Protein 4JLV (pdb70)

Organism: Staphylococcus aureus (NCBI:txid1280)

InterPro domains:
  IPR005702 Tyrosine-protein kinase Wzc-like, C-terminal domain [TIGR01007] (23-226)
  IPR005702 Tyrosine-protein kinase Wzc-like, C-terminal domain [cd05387] (23-212)
  IPR025669 AAA domain [PF13614] (45-171)
  IPR027417 P-loop containing nucleoside triphosphate hydrolase [G3DSA:3.40.50.300] (1-228)
  IPR027417 P-loop containing nucleoside triphosphate hydrolase [SSF52540] (42-221)
  IPR050445 Bacterial polysaccharide biosynthesis and export [PTHR32309] (24-214)

CATH classification: 3.40.50.300

Solvent-accessible surface area: 10157 Å² total; per-residue (Å²): 155,123,71,0,88,53,86,133,26,0,112,167,43,8,59,18,64,29,8,13,25,2,58,114,159,149,47,12,22,0,84,100,113,66,199,30,85,8,0,101,94,0,78,25,0,46,47,51,0,81,168,41,64,96,115,16,106,44,0,0,0,0,0,2,42,87,51,0,13,13,23,36,1,0,0,0,0,0,0,5,5,0,96,48,50,85,104,0,0,0,0,0,0,15,0,81,167,23,40,0,10,172,28,15,136,44,155,37,120,49,0,1,5,1,4,8,102,56,158,13,84,60,100,106,0,22,33,89,17,140,8,144,37,3,34,0,0,0,0,1,52,91,16,136,48,11,50,118,8,4,35,34,136,90,4,80,79,0,0,46,70,1,30,167,116,20,71,2,0,0,0,1,0,2,12,3,38,76,37,74,0,0,29,34,0,5,165,6,0,101,2,2,1,2,0,0,10,17,84,154,14,26,41,101,68,0,73,108,0,37,36,42,0,83,154,32,51,9,64,14,10,0,0,0,2,12,53,67

Foldseek 3Di:
DQAQADQVSCCVLPVFGAQFEAAADVQQCCPVPVPDPRLVRLLSSLVLLQVLDVGAAEEEEAALAPPLCRLSSLNSNQLSCVVVPFQEEEAALALPDWDNCVVQVHDQQAALVCCLVPVDDPVGQKADGPRHSYIYGTNHHRDPCSLDSLLDPSNLVVLVVVSVPGRHYYYRYYHVNPDPSLLSNCVSGAEYEYRGANVDDGSVSRNVSSVSNVVSRHDHSGYYYYND

Radius of gyration: 16.24 Å; Cα contacts (8 Å, |Δi|>4): 514; chains: 1; bounding box: 39×44×36 Å

B-factor: mean 57.56, std 10.65, range [35.93, 91.71]

Secondary structure (DSSP, 8-state):
-----SHHHHHHHT---EEEEE------HHHH-TTSHHHHHHHHHHHHHHHH----SEEEEEESSTTSSHHHHHHHHHHHHHHTT--EEEEE---SS--HHHHHT---SSSHHHHHHTSS-HHHHEEE-SSTTEEEE---SPPS-HHHHHTSHHHHHHHHHHHHH-SEEEEE---TTT-SHHHHHTTT--EEEEEEESSS--HHHHHHHHHHHHHTT-EEEEEEEE--

Sequence (228 aa):
DKRIKDEEDVEKELGLPVLGSIQKFTTLFVYEKPKSTISEKFRGIRSNIMFSKGEVKRLLVTSEKPGAGKSTVVSNVAITYAQAGYKTLVIDGDMRKPTQNYIFNEQNNNGLSSLIIGRTTMSEAITSTEIENLDLLTAGPVPPNPSELIGSERFKELVDLFNKRYDIIIVDTPPVNTVTDAQLYARAIKDSLLVIDNEKNDKNEVKKAKALMEKAGSNILGVILNKT

Nearest PDB structures (foldseek):
  4jlv-assembly1_A  TM=1.004E+00  e=1.219E-47  Staphylococcus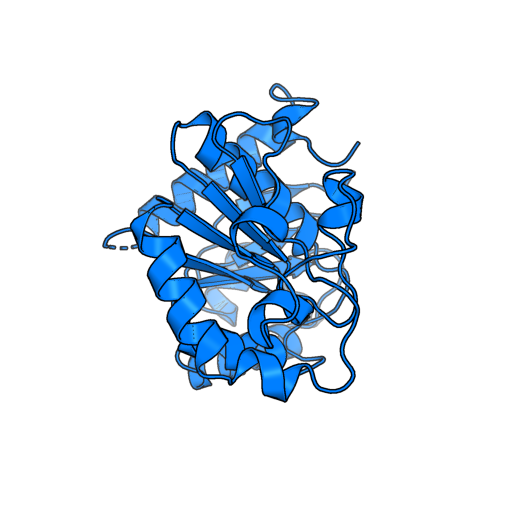 aureus
  3bfv-assembly2_B  TM=9.752E-01  e=4.263E-33  Staphylococcus aureus
  2ved-assembly1_B  TM=9.828E-01  e=3.816E-32  Staphylococcus aureus
  4jmp-assembly1_A  TM=9.715E-01  e=8.328E-33  Staphylococcus aureus
  3la6-assembly2_P  TM=9.407E-01  e=1.117E-22  Escherichia coli K-12

Structure (mmCIF, N/CA/C/O backbone):
data_4JLV
#
_entry.id   4JLV
#
_cell.length_a   41.030
_cell.length_b   64.630
_cell.length_c   88.280
_cell.angle_alpha   90.00
_cell.angle_beta   90.00
_cell.angle_gamma   90.00
#
_symmetry.space_group_name_H-M   'P 21 21 21'
#
loop_
_entity.id
_entity.type
_entity.pdbx_description
1 polymer 'C-terminal fragment of Membrane protein CapA1, Putative uncharacterized protein capB1'
2 non-polymer "ADENOSINE-5'-DIPHOSPHATE"
3 non-polymer 'MAGNESIUM ION'
4 water water
#
loop_
_atom_site.group_PDB
_atom_site.id
_atom_site.type_symbol
_atom_site.label_atom_id
_atom_site.label_alt_id
_atom_site.label_comp_id
_atom_site.label_asym_id
_atom_site.label_entity_id
_atom_site.label_seq_id
_atom_site.pdbx_PDB_ins_code
_atom_site.Cartn_x
_atom_site.Cartn_y
_atom_site.Cartn_z
_atom_site.occupancy
_atom_site.B_iso_or_equiv
_atom_site.auth_seq_id
_atom_site.auth_comp_id
_atom_site.auth_asym_id
_atom_site.auth_atom_id
_atom_site.pdbx_PDB_model_num
ATOM 1 N N . ASP A 1 16 ? -12.416 -26.559 -18.395 1.00 75.76 197 ASP A N 1
ATOM 2 C CA . ASP A 1 16 ? -11.970 -25.177 -18.572 1.00 84.80 197 ASP A CA 1
ATOM 3 C C . ASP A 1 16 ? -11.890 -24.397 -17.251 1.00 84.92 197 ASP A C 1
ATOM 4 O O . ASP A 1 16 ? -12.870 -24.302 -16.501 1.00 81.10 197 ASP A O 1
ATOM 9 N N . LYS A 1 17 ? -10.717 -23.817 -16.998 1.00 81.49 198 LYS A N 1
ATOM 10 C CA . LYS A 1 17 ? -10.423 -23.151 -15.727 1.00 81.61 198 LYS A CA 1
ATOM 11 C C . LYS A 1 17 ? -10.761 -21.649 -15.711 1.00 80.11 198 LYS A C 1
ATOM 12 O O . LYS A 1 17 ? -10.666 -20.993 -14.676 1.00 76.63 198 LYS A O 1
ATOM 18 N N . ARG A 1 18 ? -11.151 -21.108 -16.857 1.00 76.24 199 ARG A N 1
ATOM 19 C CA . ARG A 1 18 ? -11.328 -19.666 -16.993 1.00 72.74 199 ARG A CA 1
ATOM 20 C C . ARG A 1 18 ? -12.539 -19.080 -16.237 1.00 74.43 199 ARG A C 1
ATOM 21 O O . ARG A 1 18 ? -13.651 -19.633 -16.259 1.00 71.84 199 ARG A O 1
ATOM 29 N N . ILE A 1 19 ? -12.299 -17.957 -15.559 1.00 72.60 200 ILE A N 1
ATOM 30 C CA . ILE A 1 19 ? -13.360 -17.117 -15.006 1.00 68.96 200 ILE A CA 1
ATOM 31 C C . ILE A 1 19 ? -13.895 -16.241 -16.136 1.00 69.82 200 ILE A C 1
ATOM 32 O O . ILE A 1 19 ? -13.162 -15.418 -16.681 1.00 68.19 200 ILE A O 1
ATOM 37 N N . LYS A 1 20 ? -15.164 -16.418 -16.496 1.00 71.13 201 LYS A N 1
ATOM 38 C CA . LYS A 1 20 ? -15.699 -15.793 -17.712 1.00 72.12 201 LYS A CA 1
ATOM 39 C C . LYS A 1 20 ? -16.658 -14.629 -17.479 1.00 70.56 201 LYS A C 1
ATOM 40 O O . LYS A 1 20 ? -16.924 -13.852 -18.394 1.00 75.57 201 LYS A O 1
ATOM 46 N N . ASP A 1 21 ? -17.189 -14.497 -16.271 1.00 68.11 202 ASP A N 1
ATOM 47 C CA . ASP A 1 21 ? -18.210 -13.485 -16.054 1.00 66.64 202 ASP A CA 1
ATOM 48 C C . ASP A 1 21 ? -18.474 -13.182 -14.588 1.00 66.93 202 ASP A C 1
ATOM 49 O O . ASP A 1 21 ? -17.851 -13.763 -13.694 1.00 69.60 202 ASP A O 1
ATOM 54 N N . GLU A 1 22 ? -19.428 -12.280 -14.371 1.00 66.92 203 GLU A N 1
ATOM 55 C CA . GLU A 1 22 ? -19.879 -11.859 -13.048 1.00 67.61 203 GLU A CA 1
ATOM 56 C C . GLU A 1 22 ? -20.374 -13.013 -12.183 1.00 69.55 203 GLU A C 1
ATOM 57 O O . GLU A 1 22 ? -20.208 -12.998 -10.960 1.00 67.96 203 GLU A O 1
ATOM 63 N N . GLU A 1 23 ? -20.993 -14.005 -12.815 1.00 68.60 204 GLU A N 1
ATOM 64 C CA . GLU A 1 23 ? -21.453 -15.178 -12.093 1.00 66.67 204 GLU A CA 1
ATOM 65 C C . GLU A 1 23 ? -20.275 -16.061 -11.672 1.00 63.54 204 GLU A C 1
ATOM 66 O O . GLU A 1 23 ? -20.213 -16.527 -10.533 1.00 62.09 204 GLU A O 1
ATOM 72 N N . ASP A 1 24 ? -19.343 -16.289 -12.592 1.00 62.76 205 ASP A N 1
ATOM 73 C CA . ASP A 1 24 ? -18.096 -16.970 -12.251 1.00 65.92 205 ASP A CA 1
ATOM 74 C C . ASP A 1 24 ? -17.372 -16.267 -11.100 1.00 66.59 205 ASP A C 1
ATOM 75 O O . ASP A 1 24 ? -16.819 -16.915 -10.210 1.00 68.40 205 ASP A O 1
ATOM 80 N N . VAL A 1 25 ? -17.360 -14.939 -11.136 1.00 60.73 206 VAL A N 1
ATOM 81 C CA . VAL A 1 25 ? -16.672 -14.150 -10.119 1.00 63.61 206 VAL A CA 1
ATOM 82 C C . VAL A 1 25 ? -17.296 -14.352 -8.728 1.00 66.49 206 VAL A C 1
ATOM 83 O O . VAL A 1 25 ? -16.586 -14.663 -7.760 1.00 62.84 206 VAL A O 1
ATOM 87 N N . GLU A 1 26 ? -18.617 -14.200 -8.641 1.00 63.57 207 GLU A N 1
ATOM 88 C CA . GLU A 1 26 ? -19.329 -14.333 -7.372 1.00 65.63 207 GLU A CA 1
ATOM 89 C C . GLU A 1 26 ? -19.224 -15.718 -6.788 1.00 67.34 207 GLU A C 1
ATOM 90 O O . GLU A 1 26 ? -19.055 -15.883 -5.579 1.00 67.71 207 GLU A O 1
ATOM 96 N N . LYS A 1 27 ? -19.352 -16.722 -7.644 1.00 67.27 208 LYS A N 1
ATOM 97 C CA . LYS A 1 27 ? -19.335 -18.087 -7.168 1.00 68.05 208 LYS A CA 1
ATOM 98 C C . LYS A 1 27 ? -17.920 -18.469 -6.755 1.00 65.54 208 LYS A C 1
ATOM 99 O O . LYS A 1 27 ? -17.703 -18.952 -5.646 1.00 66.63 208 LYS A O 1
ATOM 105 N N . GLU A 1 28 ? -16.954 -18.216 -7.631 1.00 67.40 209 GLU A N 1
ATOM 106 C CA . GLU A 1 28 ? -15.580 -18.674 -7.399 1.00 70.11 209 GLU A CA 1
ATOM 107 C C . GLU A 1 28 ? -14.760 -17.810 -6.433 1.00 66.76 209 GLU A C 1
ATOM 108 O O . GLU A 1 28 ? -13.857 -18.318 -5.761 1.00 64.60 209 GLU A O 1
ATOM 114 N N . LEU A 1 29 ? -15.071 -16.515 -6.362 1.00 63.47 210 LEU A N 1
ATOM 115 C CA . LEU A 1 29 ? -14.261 -15.575 -5.584 1.00 56.77 210 LEU A CA 1
ATOM 116 C C . LEU A 1 29 ? -15.054 -14.872 -4.507 1.00 61.03 210 LEU A C 1
ATOM 117 O O . LEU A 1 29 ? -14.478 -14.340 -3.565 1.00 58.68 210 LEU A O 1
ATOM 122 N N . GLY A 1 30 ? -16.376 -14.834 -4.668 1.00 64.27 211 GLY A N 1
ATOM 123 C CA . GLY A 1 30 ? -17.242 -14.205 -3.690 1.00 57.27 211 GLY A CA 1
ATOM 124 C C . GLY A 1 30 ? -17.040 -12.709 -3.580 1.00 58.50 211 GLY A C 1
ATOM 125 O O . GLY A 1 30 ? -17.120 -12.143 -2.491 1.00 59.94 211 GLY A O 1
ATOM 126 N N . LEU A 1 31 ? -16.772 -12.068 -4.714 1.00 58.48 212 LEU A N 1
ATOM 127 C CA . LEU A 1 31 ? -16.539 -10.625 -4.763 1.00 55.80 212 LEU A CA 1
ATOM 128 C C . LEU A 1 31 ? -17.486 -10.040 -5.804 1.00 56.80 212 LEU A C 1
ATOM 129 O O . LEU A 1 31 ? -17.911 -10.746 -6.722 1.00 58.32 212 LEU A O 1
ATOM 134 N N . PRO A 1 32 ? -17.839 -8.756 -5.666 1.00 52.89 213 PRO A N 1
ATOM 135 C CA . PRO A 1 32 ? -18.667 -8.173 -6.736 1.00 52.61 213 PRO A CA 1
ATOM 136 C C . PRO A 1 32 ? -17.805 -7.774 -7.924 1.00 52.50 213 PRO A C 1
ATOM 137 O O . PRO A 1 32 ? -16.633 -7.453 -7.741 1.00 53.35 213 PRO A O 1
ATOM 141 N N . VAL A 1 33 ? -18.355 -7.811 -9.128 1.00 47.39 214 VAL A N 1
ATOM 142 C CA . VAL A 1 33 ? -17.650 -7.261 -10.265 1.00 52.25 214 VAL A CA 1
ATOM 143 C C . VAL A 1 33 ? -17.927 -5.778 -10.250 1.00 57.68 214 VAL A C 1
ATOM 144 O O . VAL A 1 33 ? -19.087 -5.350 -10.300 1.00 55.47 214 VAL A O 1
ATOM 148 N N . LEU A 1 34 ? -16.867 -4.985 -10.144 1.00 51.49 215 LEU A N 1
ATOM 149 C CA . LEU A 1 34 ? -17.040 -3.542 -10.015 1.00 50.56 215 LEU A CA 1
ATOM 150 C C . LEU A 1 34 ? -17.031 -2.845 -11.374 1.00 51.31 215 LEU A C 1
ATOM 151 O O . LEU A 1 34 ? -17.392 -1.679 -11.482 1.00 48.76 215 LEU A O 1
ATOM 156 N N . GLY A 1 35 ? -16.619 -3.561 -12.415 1.00 50.10 216 GLY A N 1
ATOM 157 C CA . GLY A 1 35 ? -16.686 -3.006 -13.752 1.00 47.79 216 GLY A CA 1
ATOM 158 C C . GLY A 1 35 ? -16.082 -3.947 -14.775 1.00 54.68 216 GLY A C 1
ATOM 159 O O . GLY A 1 35 ? -15.232 -4.773 -14.442 1.00 51.23 216 GLY A O 1
ATOM 160 N N . SER A 1 36 ? -16.546 -3.834 -16.017 1.00 56.67 217 SER A N 1
ATOM 161 C CA . SER A 1 36 ? -16.024 -4.624 -17.126 1.00 56.67 217 SER A CA 1
ATOM 162 C C . SER A 1 36 ? -15.468 -3.655 -18.166 1.00 64.40 217 SER A C 1
ATOM 163 O O . SER A 1 36 ? -16.138 -2.701 -18.544 1.00 63.86 217 SER A O 1
ATOM 166 N N . ILE A 1 37 ? -14.239 -3.886 -18.612 1.00 59.38 218 ILE A N 1
ATOM 167 C CA . ILE A 1 37 ? -13.657 -3.076 -19.674 1.00 63.39 218 ILE A CA 1
ATOM 168 C C . ILE A 1 37 ? -13.517 -3.935 -20.920 1.00 69.01 218 ILE A C 1
ATOM 169 O O . ILE A 1 37 ? -12.907 -5.007 -20.875 1.00 67.44 218 ILE A O 1
ATOM 174 N N . GLN A 1 38 ? -14.073 -3.470 -22.032 1.00 70.29 219 GLN A N 1
ATOM 175 C CA . GLN A 1 38 ? -14.008 -4.238 -23.270 1.00 75.34 219 GLN A CA 1
ATOM 176 C C . GLN A 1 38 ? -12.610 -4.169 -23.892 1.00 74.79 219 GLN A C 1
ATOM 177 O O . GLN A 1 38 ? -11.837 -3.261 -23.587 1.00 73.40 219 GLN A O 1
ATOM 183 N N . LYS A 1 39 ? -12.296 -5.133 -24.760 1.00 77.22 220 LYS A N 1
ATOM 184 C CA . LYS A 1 39 ? -11.020 -5.153 -25.478 1.00 78.81 220 LYS A CA 1
ATOM 185 C C . LYS A 1 39 ? -11.025 -4.089 -26.583 1.00 81.79 220 LYS A C 1
ATOM 186 O O . LYS A 1 39 ? -12.085 -3.572 -26.930 1.00 81.83 220 LYS A O 1
ATOM 192 N N . PHE A 1 40 ? -9.854 -3.751 -27.127 1.00 82.98 221 PHE A N 1
ATOM 193 C CA . PHE A 1 40 ? -9.786 -2.759 -28.210 1.00 84.80 221 PHE A CA 1
ATOM 194 C C . PHE A 1 40 ? -8.531 -2.875 -29.084 1.00 83.80 221 PHE A C 1
ATOM 195 O O . PHE A 1 40 ? -8.175 -1.937 -29.807 1.00 82.49 221 PHE A O 1
ATOM 203 N N . THR A 1 50 ? -3.835 7.362 -26.745 1.00 84.81 1009 THR A N 1
ATOM 204 C CA . THR A 1 50 ? -4.416 6.108 -27.222 1.00 85.62 1009 THR A CA 1
ATOM 205 C C . THR A 1 50 ? -4.648 5.129 -26.068 1.00 82.97 1009 THR A C 1
ATOM 206 O O . THR A 1 50 ? -5.054 3.983 -26.281 1.00 83.94 1009 THR A O 1
ATOM 210 N N . THR A 1 51 ? -4.404 5.596 -24.848 1.00 78.32 1010 THR A N 1
ATOM 211 C CA . THR A 1 51 ? -4.532 4.751 -23.667 1.00 74.31 1010 THR A CA 1
ATOM 212 C C . THR A 1 51 ? -5.274 5.447 -22.514 1.00 71.76 1010 THR A C 1
ATOM 213 O O . THR A 1 51 ? -5.986 4.794 -21.750 1.00 64.85 1010 THR A O 1
ATOM 217 N N . LEU A 1 52 ? -5.105 6.765 -22.390 1.00 69.37 1011 LEU A N 1
ATOM 218 C CA . LEU A 1 52 ? -5.892 7.550 -21.433 1.00 66.85 1011 LEU A CA 1
ATOM 219 C C . LEU A 1 52 ? -7.268 7.918 -22.004 1.00 64.91 1011 LEU A C 1
ATOM 220 O O . LEU A 1 52 ? -7.517 9.084 -22.324 1.00 64.69 1011 LEU A O 1
ATOM 225 N N . PHE A 1 53 ? -8.155 6.926 -22.105 1.00 64.68 1012 PHE A N 1
ATOM 226 C CA . PHE A 1 53 ? -9.508 7.101 -22.650 1.00 66.54 1012 PHE A CA 1
ATOM 227 C C . PHE A 1 53 ? -10.381 8.122 -21.915 1.00 67.76 1012 PHE A C 1
ATOM 228 O O . PHE A 1 53 ? -11.204 8.797 -22.532 1.00 66.71 1012 PHE A O 1
ATOM 236 N N . VAL A 1 54 ? -10.249 8.209 -20.596 1.00 63.22 1013 VAL A N 1
ATOM 237 C CA . VAL A 1 54 ? -11.131 9.093 -19.845 1.00 63.46 1013 VAL A CA 1
ATOM 238 C C . VAL A 1 54 ? -10.774 10.542 -20.158 1.00 63.77 1013 VAL A C 1
ATOM 239 O O . VAL A 1 54 ? -11.646 11.409 -20.193 1.00 64.91 1013 VAL A O 1
ATOM 243 N N . TYR A 1 55 ? -9.493 10.776 -20.438 1.00 62.57 1014 TYR A N 1
ATOM 244 C CA . TYR A 1 55 ? -9.002 12.099 -20.819 1.00 64.88 1014 TYR A CA 1
ATOM 245 C C . TYR A 1 55 ? -9.114 12.332 -22.320 1.00 65.62 1014 TYR A C 1
ATOM 246 O O . TYR A 1 55 ? -9.810 13.252 -22.748 1.00 65.50 1014 TYR A O 1
ATOM 255 N N . GLU A 1 56 ? -8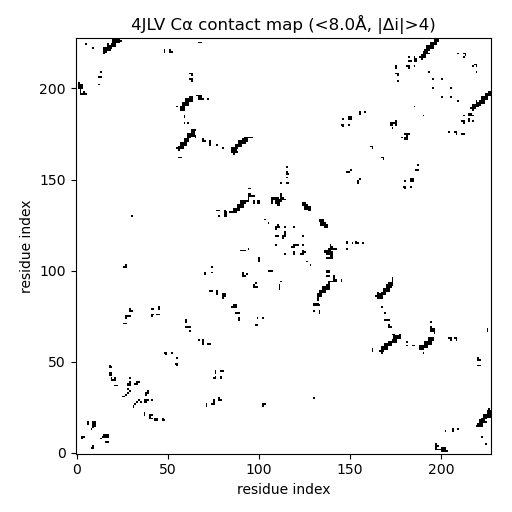.436 11.497 -23.109 1.00 65.61 1015 GLU A N 1
ATOM 256 C CA . GLU A 1 56 ? -8.368 11.680 -24.561 1.00 65.88 1015 GLU A CA 1
ATOM 257 C C . GLU A 1 56 ? -9.742 11.581 -25.225 1.00 72.37 1015 GLU A C 1
ATOM 258 O O . GLU A 1 56 ? -10.020 12.297 -26.182 1.00 75.94 1015 GLU A O 1
ATOM 264 N N . LYS A 1 57 ? -10.592 10.689 -24.717 1.00 65.33 1016 LYS A N 1
ATOM 265 C CA . LYS A 1 57 ? -11.883 10.396 -25.342 1.00 66.39 1016 LYS A CA 1
ATOM 266 C C . LYS A 1 57 ? -13.007 10.240 -24.317 1.00 63.00 1016 LYS A C 1
ATOM 267 O O . LYS A 1 57 ? -13.542 9.149 -24.157 1.00 63.87 1016 LYS A O 1
ATOM 273 N N . PRO A 1 58 ? -13.380 11.336 -23.629 1.00 66.90 1017 PRO A N 1
ATOM 274 C CA . PRO A 1 58 ? -14.366 11.274 -22.533 1.00 67.62 1017 PRO A CA 1
ATOM 275 C C . PRO A 1 58 ? -15.742 10.789 -22.956 1.00 65.97 1017 PRO A C 1
ATOM 276 O O . PRO A 1 58 ? -16.568 10.474 -22.097 1.00 68.52 1017 PRO A O 1
ATOM 280 N N . LYS A 1 59 ? -15.983 10.733 -24.261 1.00 64.15 1018 LYS A N 1
ATOM 281 C CA . LYS A 1 59 ? -17.295 10.372 -24.773 1.00 67.76 1018 LYS A CA 1
ATOM 282 C C . LYS A 1 59 ? -17.406 8.897 -25.145 1.00 70.04 1018 LYS A C 1
ATOM 283 O O . LYS A 1 59 ? -18.502 8.406 -25.424 1.00 69.75 1018 LYS A O 1
ATOM 289 N N . SER A 1 60 ? -16.281 8.186 -25.145 1.00 68.80 1019 SER A N 1
ATOM 290 C CA . SER A 1 60 ? -16.317 6.772 -25.498 1.00 66.76 1019 SER A CA 1
ATOM 291 C C . SER A 1 60 ? -17.121 5.961 -24.486 1.00 65.68 1019 SER A C 1
ATOM 292 O O . SER A 1 60 ? -17.286 6.352 -23.328 1.00 65.29 1019 SER A O 1
ATOM 295 N N . THR A 1 61 ? -17.639 4.834 -24.949 1.00 64.55 1020 THR A N 1
ATOM 296 C CA . THR A 1 61 ? -18.330 3.901 -24.087 1.00 63.73 1020 THR A CA 1
ATOM 297 C C . THR A 1 61 ? -17.385 3.376 -22.998 1.00 65.86 1020 THR A C 1
ATOM 298 O O . THR A 1 61 ? -17.808 3.095 -21.877 1.00 63.85 1020 THR A O 1
ATOM 302 N N . ILE A 1 62 ? -16.099 3.260 -23.327 1.00 67.29 1021 ILE A N 1
ATOM 303 C CA . ILE A 1 62 ? -15.124 2.733 -22.378 1.00 62.58 1021 ILE A CA 1
ATOM 304 C C . ILE A 1 62 ? -14.860 3.711 -21.223 1.00 62.21 1021 ILE A C 1
ATOM 305 O O . ILE A 1 62 ? -14.629 3.295 -20.083 1.00 57.85 1021 ILE A O 1
ATOM 310 N N . SER A 1 63 ? -14.928 5.008 -21.515 1.00 61.65 1022 SER A N 1
ATOM 311 C CA . SER A 1 63 ? -14.746 6.038 -20.493 1.00 60.07 1022 SER A CA 1
ATOM 312 C C . SER A 1 63 ? -15.853 5.987 -19.459 1.00 58.19 1022 SER A C 1
ATOM 313 O O . SER A 1 63 ? -15.603 6.019 -18.253 1.00 56.45 1022 SER A O 1
ATOM 316 N N . GLU A 1 64 ? -17.085 5.906 -19.937 1.00 61.54 1023 GLU A N 1
ATOM 317 C CA . GLU A 1 64 ? -18.225 5.779 -19.046 1.00 59.51 1023 GLU A CA 1
ATOM 318 C C . GLU A 1 64 ? -18.106 4.544 -18.141 1.00 55.55 1023 GLU A C 1
ATOM 319 O O . GLU A 1 64 ? -18.468 4.576 -16.958 1.00 55.47 1023 GLU A O 1
ATOM 325 N N . LYS A 1 65 ? -17.588 3.455 -18.690 1.00 57.76 1024 LYS A N 1
ATOM 326 C CA . LYS A 1 65 ? -17.381 2.256 -17.890 1.00 57.44 1024 LYS A CA 1
ATOM 327 C C . LYS A 1 65 ? -16.349 2.484 -16.774 1.00 51.09 1024 LYS A C 1
ATOM 328 O O . LYS A 1 65 ? -16.416 1.872 -15.708 1.00 48.36 1024 LYS A O 1
ATOM 334 N N . PHE A 1 66 ? -15.430 3.409 -16.985 1.00 51.00 1025 PHE A N 1
ATOM 335 C CA . PHE A 1 66 ? -14.436 3.681 -15.942 1.00 53.35 1025 PHE A CA 1
ATOM 336 C C . PHE A 1 66 ? -15.054 4.518 -14.842 1.00 48.70 1025 PHE A C 1
ATOM 337 O O . PHE A 1 66 ? -14.774 4.318 -13.654 1.00 46.63 1025 PHE A O 1
ATOM 345 N N . ARG A 1 67 ? -15.919 5.438 -15.252 1.00 46.95 1026 ARG A N 1
ATOM 346 C CA . ARG A 1 67 ? -16.680 6.242 -14.311 1.00 46.94 1026 ARG A CA 1
ATOM 347 C C . ARG A 1 67 ? -17.630 5.325 -13.523 1.00 45.74 1026 ARG A C 1
ATOM 348 O O . ARG A 1 67 ? -17.929 5.582 -12.355 1.00 45.07 1026 ARG A O 1
ATOM 356 N N . GLY A 1 68 ? -18.061 4.234 -14.143 1.00 46.91 1027 GLY A N 1
ATOM 357 C CA . GLY A 1 68 ? -18.913 3.265 -13.457 1.00 43.66 1027 GLY A CA 1
ATOM 358 C C . GLY A 1 68 ? -18.126 2.513 -12.397 1.00 47.20 1027 GLY A C 1
ATOM 359 O O . GLY A 1 68 ? -18.644 2.193 -11.307 1.00 43.09 1027 GLY A O 1
ATOM 360 N N . ILE A 1 69 ? -16.862 2.237 -12.712 1.00 46.54 1028 ILE A N 1
ATOM 361 C CA . ILE A 1 69 ? -15.962 1.597 -11.759 1.00 44.16 1028 ILE A CA 1
ATOM 362 C C . ILE A 1 69 ? -15.758 2.505 -10.542 1.00 43.82 1028 ILE A C 1
ATOM 363 O O . ILE A 1 69 ? -15.808 2.049 -9.400 1.00 45.58 1028 ILE A O 1
ATOM 368 N N . ARG A 1 70 ? -15.568 3.799 -10.777 1.00 46.48 1029 ARG A N 1
ATOM 369 C CA . ARG A 1 70 ? -15.444 4.736 -9.666 1.00 45.89 1029 ARG A CA 1
ATOM 370 C C . ARG A 1 70 ? -16.699 4.726 -8.798 1.00 50.54 1029 ARG A C 1
ATOM 371 O O . ARG A 1 70 ? -16.638 4.753 -7.558 1.00 47.27 1029 ARG A O 1
ATOM 379 N N . SER A 1 71 ? -17.846 4.692 -9.472 1.00 48.42 1030 SER A N 1
ATOM 380 C CA . SER A 1 71 ? -19.124 4.612 -8.800 1.00 46.29 1030 SER A CA 1
ATOM 381 C C . SER A 1 71 ? -19.215 3.363 -7.923 1.00 46.88 1030 SER A C 1
ATOM 382 O O . SER A 1 71 ? -19.588 3.438 -6.742 1.00 43.37 1030 SER A O 1
ATOM 385 N N . ASN A 1 72 ? -18.856 2.216 -8.495 1.00 43.62 1031 ASN A N 1
ATOM 386 C CA . ASN A 1 72 ? -18.900 0.970 -7.734 1.00 45.63 1031 ASN A CA 1
ATOM 387 C C . ASN A 1 72 ? -17.847 0.844 -6.644 1.00 45.81 1031 ASN A C 1
ATOM 388 O O . ASN A 1 72 ? -18.026 0.091 -5.695 1.00 49.39 1031 ASN A O 1
ATOM 393 N N . ILE A 1 73 ? -16.741 1.563 -6.774 1.00 48.57 1032 ILE A N 1
ATOM 394 C CA . ILE A 1 73 ? -15.749 1.565 -5.693 1.00 50.06 1032 ILE A CA 1
ATOM 395 C C . ILE A 1 73 ? -16.375 2.272 -4.492 1.00 50.81 1032 ILE A C 1
ATOM 396 O O . ILE A 1 73 ? -16.228 1.841 -3.346 1.00 53.00 1032 ILE A O 1
ATOM 401 N N . MET A 1 74 ? -17.119 3.337 -4.772 1.00 50.72 1033 MET A N 1
ATOM 402 C CA . MET A 1 74 ? -17.825 4.068 -3.721 1.00 53.13 1033 MET A CA 1
ATOM 403 C C . MET A 1 74 ? -18.907 3.251 -3.013 1.00 51.47 1033 MET A C 1
ATOM 404 O O . MET A 1 74 ? -19.029 3.336 -1.793 1.00 55.78 1033 MET A O 1
ATOM 409 N N . PHE A 1 75 ? -19.679 2.461 -3.764 1.00 55.31 1034 PHE A N 1
ATOM 410 C CA . PHE A 1 75 ? -20.698 1.583 -3.162 1.00 50.09 1034 PHE A CA 1
ATOM 411 C C . PHE A 1 75 ? -20.056 0.459 -2.352 1.00 56.81 1034 PHE A C 1
ATOM 412 O O . PHE A 1 75 ? -20.609 0.004 -1.347 1.00 53.32 1034 PHE A O 1
ATOM 420 N N . SER A 1 76 ? -18.898 -0.009 -2.814 1.00 55.47 1035 SER A N 1
ATOM 421 C CA . SER A 1 76 ? -18.224 -1.149 -2.192 1.00 58.29 1035 SER A CA 1
ATOM 422 C C . SER A 1 76 ? -17.825 -0.899 -0.750 1.00 56.62 1035 SER A C 1
ATOM 423 O O . SER A 1 76 ? -17.793 -1.830 0.048 1.00 56.94 1035 SER A O 1
ATOM 426 N N . LYS A 1 77 ? -17.511 0.350 -0.424 1.00 55.71 1036 LYS A N 1
ATOM 427 C CA . LYS A 1 77 ? -17.055 0.672 0.917 1.00 63.39 1036 LYS A CA 1
ATOM 428 C C . LYS A 1 77 ? -18.230 1.100 1.790 1.00 61.56 1036 LYS A C 1
ATOM 429 O O . LYS A 1 77 ? -18.465 2.289 1.993 1.00 68.55 1036 LYS A O 1
ATOM 435 N N . GLY A 1 80 ? -17.893 3.720 5.327 1.00 75.80 1039 GLY A N 1
ATOM 436 C CA . GLY A 1 80 ? -16.533 4.158 5.052 1.00 73.14 1039 GLY A CA 1
ATOM 437 C C . GLY A 1 80 ? -16.352 4.744 3.660 1.00 73.42 1039 GLY A C 1
ATOM 438 O O . GLY A 1 80 ? -17.233 4.611 2.811 1.00 80.55 1039 GLY A O 1
ATOM 439 N N . GLU A 1 81 ? -15.216 5.402 3.427 1.00 74.24 1040 GLU A N 1
ATOM 440 C CA . GLU A 1 81 ? -14.858 5.902 2.092 1.00 72.48 1040 GLU A CA 1
ATOM 441 C C . GLU A 1 81 ? -13.415 5.538 1.697 1.00 64.93 1040 GLU A C 1
ATOM 442 O O . GLU A 1 81 ? -12.560 5.317 2.551 1.00 60.27 1040 GLU A O 1
ATOM 448 N N . VAL A 1 82 ? -13.150 5.472 0.398 1.00 63.05 1041 VAL A N 1
ATOM 449 C CA . VAL A 1 82 ? -11.866 4.958 -0.074 1.00 59.62 1041 VAL A CA 1
ATOM 450 C C . VAL A 1 82 ? -10.807 6.036 -0.191 1.00 54.96 1041 VAL A C 1
ATOM 451 O O . VAL A 1 82 ? -10.902 6.914 -1.035 1.00 56.35 1041 VAL A O 1
ATOM 455 N N . LYS A 1 83 ? -9.785 5.965 0.652 1.00 55.08 1042 LYS A N 1
ATOM 456 C CA . LYS A 1 83 ? -8.763 7.009 0.663 1.00 54.61 1042 LYS A CA 1
ATOM 457 C C . LYS A 1 83 ? -7.476 6.536 -0.014 1.00 53.67 1042 LYS A C 1
ATOM 458 O O . LYS A 1 83 ? -6.751 7.324 -0.630 1.00 49.19 1042 LYS A O 1
ATOM 464 N N . ARG A 1 84 ? -7.206 5.240 0.116 1.00 54.69 1043 ARG A N 1
ATOM 465 C CA . ARG A 1 84 ? -6.050 4.612 -0.492 1.00 51.86 1043 ARG A CA 1
ATOM 466 C C . ARG A 1 84 ? -6.487 3.339 -1.190 1.00 45.57 1043 ARG A C 1
ATOM 467 O O . ARG A 1 84 ? -7.121 2.477 -0.575 1.00 51.10 1043 ARG A O 1
ATOM 475 N N . LEU A 1 85 ? -6.117 3.202 -2.459 1.00 43.85 1044 LEU A N 1
ATOM 476 C CA . LEU A 1 85 ? -6.485 2.026 -3.239 1.00 45.54 1044 LEU A CA 1
ATOM 477 C C . LEU A 1 85 ? -5.278 1.408 -3.950 1.00 45.14 1044 LEU A C 1
ATOM 478 O O . LEU A 1 85 ? -4.564 2.078 -4.687 1.00 42.10 1044 LEU A O 1
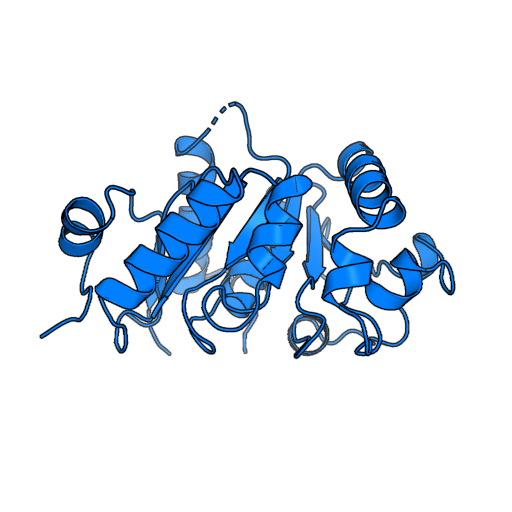ATOM 483 N N . LEU A 1 86 ? -5.091 0.117 -3.732 1.00 43.92 1045 LEU A N 1
ATOM 484 C CA . LEU A 1 86 ? -4.089 -0.669 -4.406 1.00 46.69 1045 LEU A CA 1
ATOM 485 C C . LEU A 1 86 ? -4.740 -1.467 -5.550 1.00 46.72 1045 LEU A C 1
ATOM 486 O O . LEU A 1 86 ? -5.749 -2.130 -5.352 1.00 43.83 1045 LEU A O 1
ATOM 491 N N . VAL A 1 87 ? -4.163 -1.406 -6.748 1.00 48.65 1046 VAL A N 1
ATOM 492 C CA . VAL A 1 87 ? -4.679 -2.178 -7.882 1.00 44.64 1046 VAL A CA 1
ATOM 493 C C . VAL A 1 87 ? -3.689 -3.275 -8.279 1.00 47.62 1046 VAL A C 1
ATOM 494 O O . VAL A 1 87 ? -2.501 -3.019 -8.519 1.00 47.07 1046 VAL A O 1
ATOM 498 N N . THR A 1 88 ? -4.175 -4.508 -8.333 1.00 49.59 1047 THR A N 1
ATOM 499 C CA . THR A 1 88 ? -3.302 -5.621 -8.670 1.00 49.76 1047 THR A CA 1
ATOM 500 C C . THR A 1 88 ? -4.026 -6.684 -9.488 1.00 49.68 1047 THR A C 1
ATOM 501 O O . THR A 1 88 ? -5.170 -6.485 -9.897 1.00 45.51 1047 THR A O 1
ATOM 505 N N . SER A 1 89 ? -3.333 -7.796 -9.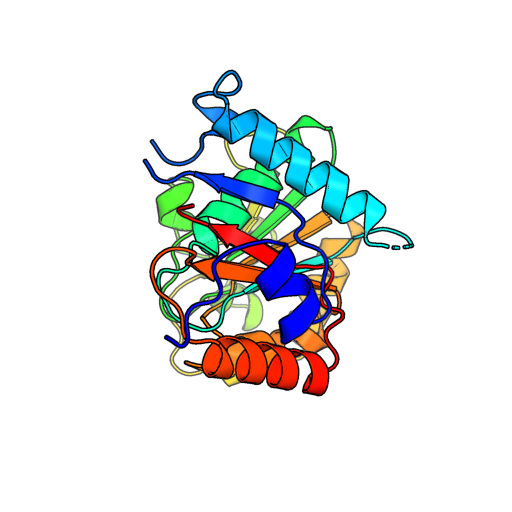736 1.00 46.98 1048 SER A N 1
ATOM 506 C CA . SER A 1 89 ? -3.821 -8.887 -10.574 1.00 48.24 1048 SER A CA 1
ATOM 507 C C . SER A 1 89 ? -3.023 -10.150 -10.251 1.00 55.73 1048 SER A C 1
ATOM 508 O O . SER A 1 89 ? -2.004 -10.085 -9.555 1.00 53.23 1048 SER A O 1
ATOM 511 N N . GLU A 1 90 ? -3.461 -11.296 -10.768 1.00 53.17 1049 GLU A N 1
ATOM 512 C CA . GLU A 1 90 ? -2.758 -12.542 -10.482 1.00 56.78 1049 GLU A CA 1
ATOM 513 C C . GLU A 1 90 ? -1.517 -12.674 -11.357 1.00 56.10 1049 GLU A C 1
ATOM 514 O O . GLU A 1 90 ? -0.484 -13.114 -10.886 1.00 59.57 1049 GLU A O 1
ATOM 520 N N . LYS A 1 91 ? -1.612 -12.243 -12.612 1.00 56.48 1050 LYS A N 1
ATOM 521 C CA . LYS A 1 91 ? -0.546 -12.458 -13.584 1.00 55.66 1050 LYS A CA 1
ATOM 522 C C . LYS A 1 91 ? -0.266 -11.175 -14.366 1.00 56.93 1050 LYS A C 1
ATOM 523 O O . LYS A 1 91 ? -1.139 -10.302 -14.452 1.00 54.78 1050 LYS A O 1
ATOM 529 N N . PRO A 1 92 ? 0.945 -11.063 -14.961 1.00 51.75 1051 PRO A N 1
ATOM 530 C CA . PRO A 1 92 ? 1.264 -9.908 -15.819 1.00 52.32 1051 PRO A CA 1
ATOM 531 C C . PRO A 1 92 ? 0.262 -9.694 -16.958 1.00 53.88 1051 PRO A C 1
ATOM 532 O O . PRO A 1 92 ? -0.367 -10.646 -17.408 1.00 59.48 1051 PRO A O 1
ATOM 536 N N . GLY A 1 93 ? 0.119 -8.449 -17.406 1.00 56.61 1052 GLY A N 1
ATOM 537 C CA . GLY A 1 93 ? -0.662 -8.138 -18.590 1.00 58.47 1052 GLY A CA 1
ATOM 538 C C . GLY A 1 93 ? -2.169 -8.022 -18.394 1.00 63.48 1052 GLY A C 1
ATOM 539 O O . GLY A 1 93 ? -2.896 -7.747 -19.352 1.00 67.13 1052 GLY A O 1
ATOM 540 N N . ALA A 1 94 ? -2.644 -8.225 -17.165 1.00 60.17 1053 ALA A N 1
ATOM 541 C CA . ALA A 1 94 ? -4.080 -8.182 -16.869 1.00 58.76 1053 ALA A CA 1
ATOM 542 C C . ALA A 1 94 ? -4.726 -6.838 -17.200 1.00 61.25 1053 ALA A C 1
ATOM 543 O O . ALA A 1 94 ? -5.896 -6.781 -17.563 1.00 55.38 1053 ALA A O 1
ATOM 545 N N . GLY A 1 95 ? -3.967 -5.755 -17.068 1.00 61.82 1054 GLY A N 1
ATOM 546 C CA . GLY A 1 95 ? -4.506 -4.435 -17.326 1.00 57.86 1054 GLY A CA 1
ATOM 547 C C . GLY A 1 95 ? -4.556 -3.574 -16.073 1.00 56.65 1054 GLY A C 1
ATOM 548 O O . GLY A 1 95 ? -5.305 -2.591 -16.021 1.00 53.54 1054 GLY A O 1
ATOM 549 N N . LYS A 1 96 ? -3.769 -3.957 -15.064 1.00 52.63 1055 LYS A N 1
ATOM 550 C CA . LYS A 1 96 ? -3.605 -3.180 -13.838 1.00 51.43 1055 LYS A CA 1
ATOM 551 C C . LYS A 1 96 ? -3.358 -1.719 -14.155 1.00 49.18 1055 LYS A C 1
ATOM 552 O O . LYS A 1 96 ? -4.099 -0.839 -13.726 1.00 48.36 1055 LYS A O 1
ATOM 558 N N . SER A 1 97 ? -2.287 -1.477 -14.898 1.00 48.84 1056 SER A N 1
ATOM 559 C CA . SER A 1 97 ? -1.835 -0.135 -15.163 1.00 46.78 1056 SER A CA 1
ATOM 560 C C . SER A 1 97 ? -2.891 0.688 -15.902 1.00 47.91 1056 SER A C 1
ATOM 561 O O . SER A 1 97 ? -3.114 1.852 -15.574 1.00 47.60 1056 SER A O 1
ATOM 564 N N . THR A 1 98 ? -3.568 0.078 -16.868 1.00 49.64 1057 THR A N 1
ATOM 565 C CA . THR A 1 98 ? -4.606 0.781 -17.617 1.00 43.96 1057 THR A CA 1
ATOM 566 C C . THR A 1 98 ? -5.748 1.163 -16.688 1.00 46.93 1057 THR A C 1
ATOM 567 O O . THR A 1 98 ? -6.308 2.249 -16.798 1.00 45.43 1057 THR A O 1
ATOM 571 N N . VAL A 1 99 ? -6.083 0.265 -15.764 1.00 48.09 1058 VAL A N 1
ATOM 572 C CA . VAL A 1 99 ? -7.117 0.528 -14.767 1.00 42.91 1058 VAL A CA 1
ATOM 573 C C . VAL A 1 99 ? -6.678 1.654 -13.840 1.00 45.30 1058 VAL A C 1
ATOM 574 O O . VAL A 1 99 ? -7.431 2.592 -13.612 1.00 43.76 1058 VAL A O 1
ATOM 578 N N . VAL A 1 100 ? -5.448 1.584 -13.322 1.00 48.36 1059 VAL A N 1
ATOM 579 C CA . VAL A 1 100 ? -4.971 2.630 -12.417 1.00 43.43 1059 VAL A CA 1
ATOM 580 C C . VAL A 1 100 ? -5.072 4.005 -13.058 1.00 40.78 1059 VAL A C 1
ATOM 581 O O . VAL A 1 100 ? -5.647 4.929 -12.479 1.00 40.55 1059 VAL A O 1
ATOM 585 N N . SER A 1 101 ? -4.498 4.134 -14.251 1.00 43.27 1060 SER A N 1
ATOM 586 C CA . SER A 1 101 ? -4.463 5.404 -14.958 1.00 43.74 1060 SER A CA 1
ATOM 587 C C . SER A 1 101 ? -5.872 5.994 -15.120 1.00 42.95 1060 SER A C 1
ATOM 588 O O . SER A 1 101 ? -6.135 7.120 -14.724 1.00 42.03 1060 SER A O 1
ATOM 591 N N . ASN A 1 102 ? -6.774 5.217 -15.699 1.00 48.22 1061 ASN A N 1
ATOM 592 C CA . ASN A 1 102 ? -8.102 5.727 -16.032 1.00 47.20 1061 ASN A CA 1
ATOM 593 C C . ASN A 1 102 ? -8.999 5.955 -14.844 1.00 44.54 1061 ASN A C 1
ATOM 594 O O . ASN A 1 102 ? -9.721 6.948 -14.787 1.00 46.78 1061 ASN A O 1
ATOM 599 N N . VAL A 1 103 ? -8.957 5.043 -13.886 1.00 44.23 1062 VAL A N 1
ATOM 600 C CA . VAL A 1 103 ? -9.772 5.226 -12.697 1.00 44.30 1062 VAL A CA 1
ATOM 601 C C . VAL A 1 103 ? -9.320 6.503 -11.982 1.00 46.24 1062 VAL A C 1
ATOM 602 O O . VAL A 1 103 ? -10.142 7.295 -11.529 1.00 43.48 1062 VAL A O 1
ATOM 606 N N . ALA A 1 104 ? -8.005 6.724 -11.928 1.00 44.04 1063 ALA A N 1
ATOM 607 C CA . ALA A 1 104 ? -7.454 7.920 -11.289 1.00 43.11 1063 ALA A CA 1
ATOM 608 C C . ALA A 1 104 ? -7.971 9.190 -11.932 1.00 45.65 1063 ALA A C 1
ATOM 609 O O . ALA A 1 104 ? -8.273 10.181 -11.251 1.00 41.75 1063 ALA A O 1
ATOM 611 N N . ILE A 1 105 ? -8.051 9.169 -13.254 1.00 43.51 1064 ILE A N 1
ATOM 612 C CA . ILE A 1 105 ? -8.572 10.323 -13.963 1.00 48.13 1064 ILE A CA 1
ATOM 613 C C . ILE A 1 105 ? -10.051 10.597 -13.623 1.00 46.98 1064 ILE A C 1
ATOM 614 O O . ILE A 1 105 ? -10.469 11.754 -13.542 1.00 49.44 1064 ILE A O 1
ATOM 619 N N . THR A 1 106 ? -10.845 9.554 -13.396 1.00 48.41 1065 THR A N 1
ATOM 620 C CA . THR A 1 106 ? -12.260 9.798 -13.102 1.00 46.77 1065 THR A CA 1
ATOM 621 C C . THR A 1 106 ? -12.380 10.476 -11.753 1.00 48.87 1065 THR A C 1
ATOM 622 O O . THR A 1 106 ? -13.287 11.288 -11.543 1.00 48.24 1065 THR A O 1
ATOM 626 N N . TYR A 1 107 ? -11.479 10.157 -10.825 1.00 45.75 1066 TYR A N 1
ATOM 627 C CA . TYR A 1 107 ? -11.511 10.852 -9.534 1.00 46.55 1066 TYR A CA 1
ATOM 628 C C . TYR A 1 107 ? -11.108 12.311 -9.667 1.00 52.41 1066 TYR A C 1
ATOM 629 O O . TYR A 1 107 ? -11.705 13.191 -9.025 1.00 50.62 1066 TYR A O 1
ATOM 638 N N . ALA A 1 108 ? -10.083 12.573 -10.483 1.00 48.72 1067 ALA A N 1
ATOM 639 C CA . ALA A 1 108 ? -9.589 13.944 -10.619 1.00 49.86 1067 ALA A CA 1
ATOM 640 C C . ALA A 1 108 ? -10.674 14.857 -11.205 1.00 50.53 1067 ALA A C 1
ATOM 641 O O . ALA A 1 108 ? -10.905 15.959 -10.713 1.00 52.05 1067 ALA A O 1
ATOM 643 N N . GLN A 1 109 ? -11.323 14.380 -12.261 1.00 45.72 1068 GLN A N 1
ATOM 644 C CA . GLN A 1 109 ? -12.342 15.141 -12.967 1.00 52.07 1068 GLN A CA 1
ATOM 645 C C . GLN A 1 109 ? -13.594 15.342 -12.125 1.00 51.71 1068 GLN A C 1
ATOM 646 O O . GLN A 1 109 ? -14.374 16.241 -12.389 1.00 54.77 1068 GLN A O 1
ATOM 652 N N . ALA A 1 110 ? -13.779 14.498 -11.115 1.00 48.34 1069 ALA A N 1
ATOM 653 C CA . ALA A 1 110 ? -14.861 14.688 -10.170 1.00 48.46 1069 ALA A CA 1
ATOM 654 C C . ALA A 1 110 ? -14.459 15.695 -9.104 1.00 51.77 1069 ALA A C 1
ATOM 655 O O . ALA A 1 110 ? -15.241 15.982 -8.197 1.00 51.70 1069 ALA A O 1
ATOM 657 N N . GLY A 1 111 ? -13.236 16.221 -9.203 1.00 49.03 1070 GLY A N 1
ATOM 658 C CA . GLY A 1 111 ? -12.789 17.309 -8.335 1.00 45.47 1070 GLY A CA 1
ATOM 659 C C . GLY A 1 111 ? -12.032 16.915 -7.078 1.00 49.99 1070 GLY A C 1
ATOM 660 O O . GLY A 1 111 ? -11.795 17.750 -6.183 1.00 56.41 1070 GLY A O 1
ATOM 661 N N . TYR A 1 112 ? -11.635 15.645 -7.013 1.00 51.32 1071 TYR A N 1
ATOM 662 C CA . TYR A 1 112 ? -10.807 15.133 -5.918 1.00 53.97 1071 TYR A CA 1
ATOM 663 C C . TYR A 1 112 ? -9.317 15.315 -6.222 1.00 48.70 1071 TYR A C 1
ATOM 664 O O . TYR A 1 112 ? -8.879 15.090 -7.361 1.00 46.76 1071 TYR A O 1
ATOM 673 N N . LYS A 1 113 ? -8.538 15.730 -5.222 1.00 48.66 1072 LYS A N 1
ATOM 674 C CA . LYS A 1 113 ? -7.083 15.751 -5.387 1.00 49.31 1072 LYS A CA 1
ATOM 675 C C . LYS A 1 113 ? -6.582 14.317 -5.359 1.00 47.03 1072 LYS A C 1
ATOM 676 O O . LYS A 1 113 ? -6.700 13.619 -4.339 1.00 44.73 1072 LYS A O 1
ATOM 682 N N . THR A 1 114 ? -6.030 13.890 -6.490 1.00 44.78 1073 THR A N 1
ATOM 683 C CA . THR A 1 114 ? -5.707 12.487 -6.721 1.00 46.63 1073 THR A CA 1
ATOM 684 C C . THR A 1 114 ? -4.202 12.241 -6.993 1.00 43.67 1073 THR A C 1
ATOM 685 O O . THR A 1 114 ? -3.592 12.909 -7.835 1.00 43.37 1073 THR A O 1
ATOM 689 N N . LEU A 1 115 ? -3.618 11.290 -6.265 1.00 43.13 1074 LEU A N 1
ATOM 690 C CA . LEU A 1 115 ? -2.246 10.859 -6.528 1.00 40.91 1074 LEU A CA 1
ATOM 691 C C . LEU A 1 115 ? -2.211 9.430 -7.032 1.00 39.32 1074 LEU A C 1
ATOM 692 O O . LEU A 1 115 ? -2.676 8.510 -6.352 1.00 40.72 1074 LEU A O 1
ATOM 697 N N . VAL A 1 116 ? -1.665 9.250 -8.232 1.00 38.89 1075 VAL A N 1
ATOM 698 C CA . VAL A 1 116 ? -1.274 7.932 -8.700 1.00 40.25 1075 VAL A CA 1
ATOM 699 C C . VAL A 1 116 ? 0.147 7.652 -8.233 1.00 42.12 1075 VAL A C 1
ATOM 700 O O . VAL A 1 116 ? 1.050 8.448 -8.469 1.00 41.12 1075 VAL A O 1
ATOM 704 N N . ILE A 1 117 ? 0.344 6.519 -7.573 1.00 41.71 1076 ILE A N 1
ATOM 705 C CA . ILE A 1 117 ? 1.703 6.065 -7.283 1.00 43.69 1076 ILE A CA 1
ATOM 706 C C . ILE A 1 117 ? 1.979 4.831 -8.103 1.00 40.83 1076 ILE A C 1
ATOM 707 O O . ILE A 1 117 ? 1.252 3.848 -8.021 1.00 40.43 1076 ILE A O 1
ATOM 712 N N . ASP A 1 118 ? 3.007 4.895 -8.932 1.00 43.69 1077 ASP A N 1
ATOM 713 C CA . ASP A 1 118 ? 3.433 3.708 -9.653 1.00 40.01 1077 ASP A CA 1
ATOM 714 C C . ASP A 1 118 ? 4.288 2.883 -8.707 1.00 42.58 1077 ASP A C 1
ATOM 715 O O . ASP A 1 118 ? 5.498 3.104 -8.583 1.00 39.02 1077 ASP A O 1
ATOM 720 N N . GLY A 1 119 ? 3.643 1.954 -8.014 1.00 39.55 1078 GLY A N 1
ATOM 721 C CA . GLY A 1 119 ? 4.332 1.091 -7.079 1.00 38.90 1078 GLY A CA 1
ATOM 722 C C . GLY A 1 119 ? 4.946 -0.127 -7.735 1.00 43.01 1078 GLY A C 1
ATOM 723 O O . GLY A 1 119 ? 5.474 -0.994 -7.040 1.00 43.70 1078 GLY A O 1
ATOM 724 N N . ASP A 1 120 ? 4.875 -0.217 -9.061 1.00 40.12 1079 ASP A N 1
ATOM 725 C CA . ASP A 1 120 ? 5.594 -1.286 -9.750 1.00 44.75 1079 ASP A CA 1
ATOM 726 C C . ASP A 1 120 ? 7.029 -0.827 -10.043 1.00 45.08 1079 ASP A C 1
ATOM 727 O O . ASP A 1 120 ? 7.311 -0.172 -11.056 1.00 42.37 1079 ASP A O 1
ATOM 732 N N . MET A 1 121 ? 7.937 -1.157 -9.136 1.00 45.10 1080 MET A N 1
ATOM 733 C CA . MET A 1 121 ? 9.320 -0.758 -9.302 1.00 46.24 1080 MET A CA 1
ATOM 734 C C . MET A 1 121 ? 10.144 -1.831 -10.036 1.00 49.15 1080 MET A C 1
ATOM 735 O O . MET A 1 121 ? 11.355 -1.692 -10.170 1.00 50.88 1080 MET A O 1
ATOM 740 N N . ARG A 1 122 ? 9.483 -2.890 -10.510 1.00 47.26 1081 ARG A N 1
ATOM 741 C CA . ARG A 1 122 ? 10.127 -3.921 -11.325 1.00 48.66 1081 ARG A CA 1
ATOM 742 C C . ARG A 1 122 ? 9.956 -3.559 -12.786 1.00 50.31 1081 ARG A C 1
ATOM 743 O O . ARG A 1 122 ? 10.921 -3.453 -13.514 1.00 54.23 1081 ARG A O 1
ATOM 751 N N . LYS A 1 123 ? 8.716 -3.355 -13.216 1.00 50.83 1082 LYS A N 1
ATOM 752 C CA . LYS A 1 123 ? 8.482 -2.892 -14.581 1.00 50.43 1082 LYS A CA 1
ATOM 753 C C . LYS A 1 123 ? 7.567 -1.675 -14.592 1.00 50.14 1082 LYS A C 1
ATOM 754 O O . LYS A 1 123 ? 6.425 -1.769 -15.004 1.00 50.63 1082 LYS A O 1
ATOM 760 N N . PRO A 1 124 ? 8.085 -0.519 -14.149 1.00 52.50 1083 PRO A N 1
ATOM 761 C CA . PRO A 1 124 ? 7.348 0.747 -14.106 1.00 54.88 1083 PRO A CA 1
ATOM 762 C C . PRO A 1 124 ? 6.677 1.049 -15.431 1.00 55.06 1083 PRO A C 1
ATOM 763 O O . PRO A 1 124 ? 7.260 0.786 -16.482 1.00 58.80 1083 PRO A O 1
ATOM 767 N N . THR A 1 125 ? 5.474 1.607 -15.391 1.00 52.53 1084 THR A N 1
ATOM 768 C CA . THR A 1 125 ? 4.782 1.888 -16.637 1.00 50.04 1084 THR A CA 1
ATOM 769 C C . THR A 1 125 ? 3.935 3.169 -16.629 1.00 54.12 1084 THR A C 1
ATOM 770 O O . THR A 1 125 ? 3.651 3.714 -17.696 1.00 57.63 1084 THR A O 1
ATOM 774 N N . GLN A 1 126 ? 3.547 3.665 -15.449 1.00 52.16 1085 GLN A N 1
ATOM 775 C CA . GLN A 1 126 ? 2.750 4.903 -15.374 1.00 48.62 1085 GLN A CA 1
ATOM 776 C C . GLN A 1 126 ? 3.440 6.072 -16.069 1.00 50.14 1085 GLN A C 1
ATOM 777 O O . GLN A 1 126 ? 2.783 6.909 -16.683 1.00 50.68 1085 GLN A O 1
ATOM 783 N N . ASN A 1 127 ? 4.765 6.118 -15.983 1.00 49.22 1086 ASN A N 1
ATOM 784 C CA . ASN A 1 127 ? 5.531 7.188 -16.619 1.00 55.20 1086 ASN A CA 1
ATOM 785 C C . ASN A 1 127 ? 5.392 7.197 -18.147 1.00 56.17 1086 ASN A C 1
ATOM 786 O O . ASN A 1 127 ? 5.353 8.259 -18.771 1.00 58.72 1086 ASN A O 1
ATOM 791 N N . TYR A 1 128 ? 5.311 6.014 -18.741 1.00 54.26 1087 TYR A N 1
ATOM 792 C CA . TYR A 1 128 ? 5.049 5.905 -20.168 1.00 54.36 1087 TYR A CA 1
ATOM 793 C C . TYR A 1 128 ? 3.601 6.259 -20.486 1.00 55.42 1087 TYR A C 1
ATOM 794 O O . TYR A 1 128 ? 3.320 6.931 -21.475 1.00 57.20 1087 TYR A O 1
ATOM 803 N N . ILE A 1 129 ? 2.682 5.826 -19.632 1.00 52.84 1088 ILE A N 1
ATOM 804 C CA . ILE A 1 129 ? 1.267 6.099 -19.861 1.00 54.23 1088 ILE A CA 1
ATOM 805 C C . ILE A 1 129 ? 0.939 7.595 -19.846 1.00 53.64 1088 ILE A C 1
ATOM 806 O O . ILE A 1 129 ? 0.161 8.076 -20.668 1.00 53.27 1088 ILE A O 1
ATOM 811 N N . PHE A 1 130 ? 1.543 8.332 -18.919 1.00 51.95 1089 PHE A N 1
ATOM 812 C CA . PHE A 1 130 ? 1.258 9.755 -18.784 1.00 52.65 1089 PHE A CA 1
ATOM 813 C C . PHE A 1 130 ? 2.282 10.619 -19.499 1.00 59.50 1089 PHE A C 1
ATOM 814 O O . PHE A 1 130 ? 2.166 11.850 -19.522 1.00 59.58 1089 PHE A O 1
ATOM 822 N N . ASN A 1 131 ? 3.288 9.960 -20.067 1.00 60.81 1090 ASN A N 1
ATOM 823 C CA . ASN A 1 131 ? 4.373 10.645 -20.769 1.00 66.39 1090 ASN A CA 1
ATOM 824 C C . ASN A 1 131 ? 5.136 11.628 -19.863 1.00 64.61 1090 ASN A C 1
ATOM 825 O O . ASN A 1 131 ? 5.330 12.788 -20.221 1.00 69.91 1090 ASN A O 1
ATOM 830 N N . GLU A 1 132 ? 5.561 11.152 -18.691 1.00 62.02 1091 GLU A N 1
ATOM 831 C CA . GLU A 1 132 ? 6.330 11.965 -17.742 1.00 64.34 1091 GLU A CA 1
ATOM 832 C C . GLU A 1 132 ? 7.692 11.323 -17.461 1.00 68.06 1091 GLU A C 1
ATOM 833 O O . GLU A 1 132 ? 7.830 10.101 -17.519 1.00 68.15 1091 GLU A O 1
ATOM 839 N N . GLN A 1 133 ? 8.697 12.136 -17.158 1.00 69.01 1092 GLN A N 1
ATOM 840 C CA . GLN A 1 133 ? 10.051 11.608 -16.970 1.00 72.81 1092 GLN A CA 1
ATOM 841 C C . GLN A 1 133 ? 10.281 10.971 -15.595 1.00 72.45 1092 GLN A C 1
ATOM 842 O O . GLN A 1 133 ? 9.986 11.554 -14.547 1.00 74.07 1092 GLN A O 1
ATOM 848 N N . ASN A 1 134 ? 10.830 9.763 -15.631 1.00 71.38 1093 ASN A N 1
ATOM 849 C CA . ASN A 1 134 ? 10.968 8.908 -14.460 1.00 67.26 1093 ASN A CA 1
ATOM 850 C C . ASN A 1 134 ? 12.383 8.965 -13.863 1.00 67.05 1093 ASN A C 1
ATOM 851 O O . ASN A 1 134 ? 12.954 7.938 -13.490 1.00 62.75 1093 ASN A O 1
ATOM 856 N N . ASN A 1 135 ? 12.955 10.163 -13.783 1.00 66.94 1094 ASN A N 1
ATOM 857 C CA . ASN A 1 135 ? 14.277 10.298 -13.181 1.00 65.76 1094 ASN A CA 1
ATOM 858 C C . ASN A 1 135 ? 14.213 10.245 -11.668 1.00 64.45 1094 ASN A C 1
ATOM 859 O O . ASN A 1 135 ? 15.042 9.589 -11.025 1.00 64.01 1094 ASN A O 1
ATOM 864 N N . ASN A 1 136 ? 13.229 10.941 -11.106 1.00 54.21 1095 ASN A N 1
ATOM 865 C CA . ASN A 1 136 ? 12.952 10.858 -9.684 1.00 52.89 1095 ASN A CA 1
ATOM 866 C C . ASN A 1 136 ? 11.579 10.251 -9.518 1.00 55.06 1095 ASN A C 1
ATOM 867 O O . ASN A 1 136 ? 10.670 10.541 -10.302 1.00 57.32 1095 ASN A O 1
ATOM 872 N N . GLY A 1 137 ? 11.407 9.433 -8.489 1.00 49.51 1096 GLY A N 1
ATOM 873 C CA . GLY A 1 137 ? 10.136 8.763 -8.302 1.00 43.00 1096 GLY A CA 1
ATOM 874 C C . GLY A 1 137 ? 10.154 8.048 -6.983 1.00 44.15 1096 GLY A C 1
ATOM 875 O O . GLY A 1 137 ? 10.932 8.378 -6.090 1.00 45.43 1096 GLY A O 1
ATOM 876 N N . LEU A 1 138 ? 9.306 7.045 -6.866 1.00 43.26 1097 LEU A N 1
ATOM 877 C CA . LEU A 1 138 ? 9.110 6.382 -5.591 1.00 46.44 1097 LEU A CA 1
ATOM 878 C C . LEU A 1 138 ? 10.412 5.835 -4.990 1.00 47.52 1097 LEU A C 1
ATOM 879 O O . LEU A 1 138 ? 10.723 6.115 -3.829 1.00 43.78 1097 LEU A O 1
ATOM 884 N N . SER A 1 139 ? 11.161 5.068 -5.786 1.00 45.57 1098 SER A N 1
ATOM 885 C CA . SER A 1 139 ? 12.356 4.375 -5.306 1.00 47.08 1098 SER A CA 1
ATOM 886 C C . SER A 1 139 ? 13.329 5.331 -4.642 1.00 44.95 1098 SER A C 1
ATOM 887 O O . SER A 1 139 ? 13.738 5.122 -3.506 1.00 45.14 1098 SER A O 1
ATOM 890 N N . SER A 1 140 ? 13.671 6.401 -5.338 1.00 41.53 1099 SER A N 1
ATOM 891 C CA . SER A 1 140 ? 14.640 7.328 -4.793 1.00 45.25 1099 SER A CA 1
ATOM 892 C C . SER A 1 140 ? 14.046 8.222 -3.711 1.00 49.82 1099 SER A C 1
ATOM 893 O O . SER A 1 140 ? 14.777 8.733 -2.858 1.00 46.89 1099 SER A O 1
ATOM 896 N N . LEU A 1 141 ? 12.724 8.395 -3.732 1.00 48.18 1100 LEU A N 1
ATOM 897 C CA . LEU A 1 141 ? 12.048 9.133 -2.672 1.00 46.02 1100 LEU A CA 1
ATOM 898 C C . LEU A 1 141 ? 12.145 8.352 -1.374 1.00 46.94 1100 LEU A C 1
ATOM 899 O O . LEU A 1 141 ? 12.387 8.923 -0.304 1.00 46.20 1100 LEU A O 1
ATOM 904 N N . ILE A 1 142 ? 11.974 7.039 -1.467 1.00 42.96 1101 ILE A N 1
ATOM 905 C CA . ILE A 1 142 ? 11.911 6.232 -0.267 1.00 46.64 1101 ILE A CA 1
ATOM 906 C C . ILE A 1 142 ? 13.241 6.309 0.491 1.00 52.61 1101 ILE A C 1
ATOM 907 O O . ILE A 1 142 ? 13.244 6.518 1.707 1.00 54.43 1101 ILE A O 1
ATOM 912 N N . ILE A 1 143 ? 14.360 6.187 -0.227 1.00 46.56 1102 ILE A N 1
ATOM 913 C CA . ILE A 1 143 ? 15.693 6.293 0.389 1.00 53.77 1102 ILE A CA 1
ATOM 914 C C . ILE A 1 143 ? 16.166 7.738 0.647 1.00 54.84 1102 ILE A C 1
ATOM 915 O O . ILE A 1 143 ? 17.192 7.948 1.279 1.00 55.75 1102 ILE A O 1
ATOM 920 N N . GLY A 1 144 ? 15.441 8.728 0.136 1.00 53.69 1103 GLY A N 1
ATOM 921 C CA . GLY A 1 144 ? 15.755 10.112 0.440 1.00 47.51 1103 GLY A CA 1
ATOM 922 C C . GLY A 1 144 ? 16.727 10.776 -0.509 1.00 51.55 1103 GLY A C 1
ATOM 923 O O . GLY A 1 144 ? 17.260 11.853 -0.211 1.00 52.98 1103 GLY A O 1
ATOM 924 N N . ARG A 1 145 ? 16.960 10.156 -1.660 1.00 49.03 1104 ARG A N 1
ATOM 925 C CA . ARG A 1 145 ? 17.842 10.746 -2.666 1.00 49.14 1104 ARG A CA 1
ATOM 926 C C . ARG A 1 145 ? 17.133 11.856 -3.445 1.00 48.20 1104 ARG A C 1
ATOM 927 O O . ARG A 1 145 ? 17.774 12.707 -4.052 1.00 47.30 1104 ARG A O 1
ATOM 935 N N . THR A 1 146 ? 15.801 11.857 -3.422 1.00 52.18 1105 THR A N 1
ATOM 936 C CA . THR A 1 146 ? 15.041 12.971 -3.996 1.00 45.17 1105 THR A CA 1
ATOM 937 C C . THR A 1 146 ? 14.012 13.513 -2.986 1.00 47.91 1105 THR A C 1
ATOM 938 O O . THR A 1 146 ? 13.803 12.920 -1.926 1.00 47.37 1105 THR A O 1
ATOM 942 N N . THR A 1 147 ? 13.374 14.640 -3.298 1.00 49.81 1106 THR A N 1
ATOM 943 C CA . THR A 1 147 ? 12.355 15.198 -2.398 1.00 51.63 1106 THR A CA 1
ATOM 944 C C . THR A 1 147 ? 10.903 14.913 -2.854 1.00 53.12 1106 THR A C 1
ATOM 945 O O . THR A 1 147 ? 10.662 14.483 -3.990 1.00 48.71 1106 TH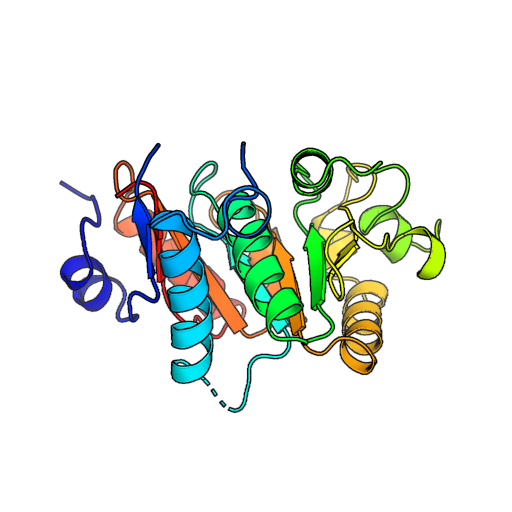R A O 1
ATOM 949 N N . MET A 1 148 ? 9.947 15.160 -1.963 1.00 50.00 1107 MET A N 1
ATOM 950 C CA . MET A 1 148 ? 8.534 15.056 -2.326 1.00 53.24 1107 MET A CA 1
ATOM 951 C C . MET A 1 148 ? 8.209 15.962 -3.503 1.00 52.16 1107 MET A C 1
ATOM 952 O O . MET A 1 148 ? 7.565 15.539 -4.464 1.00 50.51 1107 MET A O 1
ATOM 957 N N . SER A 1 149 ? 8.668 17.206 -3.440 1.00 49.56 1108 SER A N 1
ATOM 958 C CA . SER A 1 149 ? 8.374 18.154 -4.502 1.00 50.76 1108 SER A CA 1
ATOM 959 C C . SER A 1 149 ? 8.977 17.714 -5.819 1.00 55.50 1108 SER A C 1
ATOM 960 O O . SER A 1 149 ? 8.434 17.992 -6.891 1.00 53.56 1108 SER A O 1
ATOM 963 N N . GLU A 1 150 ? 10.112 17.029 -5.729 1.00 53.00 1109 GLU A N 1
ATOM 964 C CA . GLU A 1 150 ? 10.858 16.633 -6.910 1.00 53.79 1109 GLU A CA 1
ATOM 965 C C . GLU A 1 150 ? 10.271 15.362 -7.532 1.00 53.17 1109 GLU A C 1
ATOM 966 O O . GLU A 1 150 ? 10.191 15.219 -8.753 1.00 51.61 1109 GLU A O 1
ATOM 972 N N . ALA A 1 151 ? 9.855 14.445 -6.673 1.00 49.57 1110 ALA A N 1
ATOM 973 C CA . ALA A 1 151 ? 9.416 13.132 -7.102 1.00 48.64 1110 ALA A CA 1
ATOM 974 C C . ALA A 1 151 ? 7.987 13.140 -7.671 1.00 48.65 1110 ALA A C 1
ATOM 975 O O . ALA A 1 151 ? 7.640 12.332 -8.540 1.00 52.26 1110 ALA A O 1
ATOM 977 N N . ILE A 1 152 ? 7.155 14.043 -7.173 1.00 50.60 1111 ILE A N 1
ATOM 978 C CA . ILE A 1 152 ? 5.750 14.097 -7.588 1.00 48.71 1111 ILE A CA 1
ATOM 979 C C . ILE A 1 152 ? 5.573 15.102 -8.707 1.00 49.69 1111 ILE A C 1
ATOM 980 O O . ILE A 1 152 ? 5.988 16.249 -8.585 1.00 47.34 1111 ILE A O 1
ATOM 985 N N . THR A 1 153 ? 4.982 14.670 -9.813 1.00 48.08 1112 THR A N 1
ATOM 986 C CA . THR A 1 153 ? 4.795 15.573 -10.937 1.00 51.33 1112 THR A CA 1
ATOM 987 C C . THR A 1 153 ? 3.299 15.841 -11.207 1.00 52.28 1112 THR A C 1
ATOM 988 O O . THR A 1 153 ? 2.471 14.926 -11.151 1.00 51.12 1112 THR A O 1
ATOM 992 N N . SER A 1 154 ? 2.939 17.094 -11.473 1.00 51.93 1113 SER A N 1
ATOM 993 C CA . SER A 1 154 ? 1.552 17.400 -11.789 1.00 58.52 1113 SER A CA 1
ATOM 994 C C . SER A 1 154 ? 1.323 17.018 -13.234 1.00 55.76 1113 SER A C 1
ATOM 995 O O . SER A 1 154 ? 2.135 17.342 -14.096 1.00 57.97 1113 SER A O 1
ATOM 998 N N . THR A 1 155 ? 0.222 16.328 -13.495 1.00 53.21 1114 THR A N 1
ATOM 999 C CA . THR A 1 155 ? -0.103 15.901 -14.853 1.00 54.46 1114 THR A CA 1
ATOM 1000 C C . THR A 1 155 ? -0.882 16.984 -15.575 1.00 58.20 1114 THR A C 1
ATOM 1001 O O . THR A 1 155 ? -1.215 18.027 -14.997 1.00 54.92 1114 THR A O 1
ATOM 1005 N N . GLU A 1 156 ? -1.181 16.721 -16.841 1.00 58.76 1115 GLU A N 1
ATOM 1006 C CA . GLU A 1 156 ? -2.002 17.618 -17.636 1.00 60.03 1115 GLU A CA 1
ATOM 1007 C C . GLU A 1 156 ? -3.477 17.502 -17.281 1.00 62.20 1115 GLU A C 1
ATOM 1008 O O . GLU A 1 156 ? -4.323 18.207 -17.842 1.00 63.08 1115 GLU A O 1
ATOM 1014 N N . ILE A 1 157 ? -3.801 16.600 -16.362 1.00 59.02 1116 ILE A N 1
ATOM 1015 C CA . ILE A 1 157 ? -5.184 16.467 -15.928 1.00 56.56 1116 ILE A CA 1
ATOM 1016 C C . ILE A 1 157 ? -5.324 17.182 -14.597 1.00 54.71 1116 ILE A C 1
ATOM 1017 O O . ILE A 1 157 ? -4.646 16.833 -13.634 1.00 54.24 1116 ILE A O 1
ATOM 1022 N N . GLU A 1 158 ? -6.200 18.182 -14.552 1.00 50.70 1117 GLU A N 1
ATOM 1023 C CA . GLU A 1 158 ? -6.387 18.991 -13.353 1.00 55.24 1117 GLU A CA 1
ATOM 1024 C C . GLU A 1 158 ? -6.688 18.095 -12.154 1.00 50.14 1117 GLU A C 1
ATOM 1025 O O . GLU A 1 158 ? -7.405 17.117 -12.300 1.00 50.58 1117 GLU A O 1
ATOM 1031 N N . ASN A 1 159 ? -6.108 18.404 -10.991 1.00 48.83 1118 ASN A N 1
ATOM 1032 C CA . ASN A 1 159 ? -6.304 17.608 -9.762 1.00 49.62 1118 ASN A CA 1
ATOM 1033 C C . ASN A 1 159 ? -5.603 16.238 -9.744 1.00 48.09 1118 ASN A C 1
ATOM 1034 O O . ASN A 1 159 ? -5.795 15.449 -8.804 1.00 45.39 1118 ASN A O 1
ATOM 1039 N N . LEU A 1 160 ? -4.842 15.928 -10.788 1.00 41.77 1119 LEU A N 1
ATOM 1040 C CA . LEU A 1 160 ? -4.166 14.631 -10.844 1.00 51.14 1119 LEU A CA 1
ATOM 1041 C C . LEU A 1 160 ? -2.648 14.765 -10.821 1.00 47.22 1119 LEU A C 1
ATOM 1042 O O . LEU A 1 160 ? -2.054 15.289 -11.762 1.00 47.43 1119 LEU A O 1
ATOM 1047 N N . ASP A 1 161 ? -2.033 14.280 -9.749 1.00 45.53 1120 ASP A N 1
ATOM 1048 C CA . ASP A 1 161 ? -0.577 14.208 -9.655 1.00 48.46 1120 ASP A CA 1
ATOM 1049 C C . ASP A 1 161 ? -0.085 12.766 -9.824 1.00 47.22 1120 ASP A C 1
ATOM 1050 O O . ASP A 1 161 ? -0.824 11.810 -9.580 1.00 49.29 1120 ASP A O 1
ATOM 1055 N N . LEU A 1 162 ? 1.179 12.626 -10.214 1.00 48.44 1121 LEU A N 1
ATOM 1056 C CA . LEU A 1 162 ? 1.775 11.324 -10.513 1.00 45.94 1121 LEU A CA 1
ATOM 1057 C C . LEU A 1 162 ? 3.131 11.162 -9.848 1.00 46.86 1121 LEU A C 1
ATOM 1058 O O . LEU A 1 162 ? 4.046 11.952 -10.073 1.00 48.05 1121 LEU A O 1
ATOM 1063 N N . LEU A 1 163 ? 3.242 10.142 -9.006 1.00 45.63 1122 LEU A N 1
ATOM 1064 C CA . LEU A 1 163 ? 4.516 9.747 -8.437 1.00 43.76 1122 LEU A CA 1
ATOM 1065 C C . LEU A 1 163 ? 4.993 8.522 -9.206 1.00 45.65 1122 LEU A C 1
ATOM 1066 O O . LEU A 1 163 ? 4.562 7.405 -8.940 1.00 40.30 1122 LEU A O 1
ATOM 1071 N N . THR A 1 164 ? 5.882 8.732 -10.168 1.00 44.70 1123 THR A N 1
ATOM 1072 C CA . THR A 1 164 ? 6.421 7.626 -10.943 1.00 44.05 1123 THR A CA 1
ATOM 1073 C C . THR A 1 164 ? 7.234 6.664 -10.072 1.00 45.68 1123 THR A C 1
ATOM 1074 O O . THR A 1 164 ? 7.492 6.933 -8.895 1.00 43.49 1123 THR A O 1
ATOM 1078 N N . ALA A 1 165 ? 7.601 5.524 -10.642 1.00 45.90 1124 ALA A N 1
ATOM 1079 C CA . ALA A 1 165 ? 8.261 4.477 -9.867 1.00 49.30 1124 ALA A CA 1
ATOM 1080 C C . ALA A 1 165 ? 9.694 4.824 -9.421 1.00 43.76 1124 ALA A C 1
ATOM 1081 O O . ALA A 1 165 ? 10.160 4.341 -8.388 1.00 45.15 1124 ALA A O 1
ATOM 1083 N N . GLY A 1 166 ? 10.366 5.684 -10.174 1.00 44.61 1125 GLY A N 1
ATOM 1084 C CA . GLY A 1 166 ? 11.768 6.002 -9.917 1.00 50.20 1125 GLY A CA 1
ATOM 1085 C C . GLY A 1 166 ? 12.610 4.974 -10.644 1.00 50.18 1125 GLY A C 1
ATOM 1086 O O . GLY A 1 166 ? 12.058 4.114 -11.332 1.00 46.42 1125 GLY A O 1
ATOM 1087 N N . PRO A 1 167 ? 13.941 5.060 -10.518 1.00 51.92 1126 PRO A N 1
ATOM 1088 C CA . PRO A 1 167 ? 14.811 4.035 -11.123 1.00 50.60 1126 PRO A CA 1
ATOM 1089 C C . PRO A 1 167 ? 14.599 2.656 -10.500 1.00 48.21 1126 PRO A C 1
ATOM 1090 O O . PRO A 1 167 ? 14.329 2.546 -9.299 1.00 47.72 1126 PRO A O 1
ATOM 1094 N N . VAL A 1 168 ? 14.696 1.612 -11.317 1.00 48.63 1127 VAL A N 1
ATOM 1095 C CA . VAL A 1 168 ? 14.437 0.254 -10.852 1.00 47.44 1127 VAL A CA 1
ATOM 1096 C C . VAL A 1 168 ? 15.475 -0.121 -9.806 1.00 53.60 1127 VAL A C 1
ATOM 1097 O O . VAL A 1 168 ? 16.676 -0.086 -10.063 1.00 55.16 1127 VAL A O 1
ATOM 1101 N N . PRO A 1 169 ? 15.011 -0.443 -8.602 1.00 54.88 1128 PRO A N 1
ATOM 1102 C CA . PRO A 1 169 ? 15.962 -0.695 -7.521 1.00 50.97 1128 PRO A CA 1
ATOM 1103 C C . PRO A 1 169 ? 16.338 -2.173 -7.439 1.00 55.84 1128 PRO A C 1
ATOM 1104 O O . PRO A 1 169 ? 15.592 -3.016 -7.918 1.00 57.00 1128 PRO A O 1
ATOM 1108 N N . PRO A 1 170 ? 17.496 -2.482 -6.838 1.00 50.88 1129 PRO A N 1
ATOM 1109 C CA . PRO A 1 170 ? 17.882 -3.885 -6.656 1.00 54.30 1129 PRO A CA 1
ATOM 1110 C C . PRO A 1 170 ? 17.081 -4.542 -5.544 1.00 53.57 1129 PRO A C 1
ATOM 1111 O O . PRO A 1 170 ? 16.888 -5.757 -5.533 1.00 57.73 1129 PRO A O 1
ATOM 1115 N N . ASN A 1 171 ? 16.581 -3.721 -4.631 1.00 57.03 1130 ASN A N 1
ATOM 1116 C CA . ASN A 1 171 ? 15.957 -4.197 -3.398 1.00 56.51 1130 ASN A CA 1
ATOM 1117 C C . ASN A 1 171 ? 14.485 -3.775 -3.209 1.00 56.37 1130 ASN A C 1
ATOM 1118 O O . ASN A 1 171 ? 14.144 -3.173 -2.193 1.00 56.97 1130 ASN A O 1
ATOM 1123 N N . PRO A 1 172 ? 13.607 -4.099 -4.169 1.00 55.43 1131 PRO A N 1
ATOM 1124 C CA . PRO A 1 172 ? 12.243 -3.556 -4.120 1.00 57.43 1131 PRO A CA 1
ATOM 1125 C C . PRO A 1 172 ? 11.532 -3.895 -2.812 1.00 57.67 1131 PRO A C 1
ATOM 1126 O O . PRO A 1 172 ? 10.987 -2.992 -2.166 1.00 56.47 1131 PRO A O 1
ATOM 1130 N N . SER A 1 173 ? 11.562 -5.176 -2.432 1.00 55.46 1132 SER A N 1
ATOM 1131 C CA . SER A 1 173 ? 10.881 -5.655 -1.232 1.00 55.32 1132 SER A CA 1
ATOM 1132 C C . SER A 1 173 ? 11.273 -4.816 -0.036 1.00 57.75 1132 SER A C 1
ATOM 1133 O O . SER A 1 173 ? 10.441 -4.450 0.790 1.00 58.03 1132 SER A O 1
ATOM 1136 N N . GLU A 1 174 ? 12.559 -4.502 0.028 1.00 56.34 1133 GLU A N 1
ATOM 1137 C CA . GLU A 1 174 ? 13.128 -3.767 1.138 1.00 55.81 1133 GLU A CA 1
ATOM 1138 C C . GLU A 1 174 ? 12.619 -2.323 1.195 1.00 52.73 1133 GLU A C 1
ATOM 1139 O O . GLU A 1 174 ? 12.272 -1.822 2.269 1.00 53.43 1133 GLU A O 1
ATOM 1145 N N . LEU A 1 175 ? 12.568 -1.653 0.048 1.00 49.34 1134 LEU A N 1
ATOM 1146 C CA . LEU A 1 175 ? 11.988 -0.309 -0.006 1.00 54.09 1134 LEU A CA 1
ATOM 1147 C C . LEU A 1 175 ? 10.505 -0.292 0.388 1.00 53.05 1134 LEU A C 1
ATOM 1148 O O . LEU A 1 175 ? 10.081 0.564 1.161 1.00 54.55 1134 LEU A O 1
ATOM 1153 N N . ILE A 1 176 ? 9.728 -1.237 -0.137 1.00 50.35 1135 ILE A N 1
ATOM 1154 C CA . ILE A 1 176 ? 8.280 -1.258 0.112 1.00 56.44 1135 ILE A CA 1
ATOM 1155 C C . ILE A 1 176 ? 7.968 -1.491 1.589 1.00 56.62 1135 ILE A C 1
ATOM 1156 O O . ILE A 1 176 ? 7.040 -0.897 2.135 1.00 55.05 1135 ILE A O 1
ATOM 1161 N N . GLY A 1 177 ? 8.763 -2.337 2.239 1.00 57.23 1136 GLY A N 1
ATOM 1162 C CA . GLY A 1 177 ? 8.542 -2.652 3.639 1.00 52.64 1136 GLY A CA 1
ATOM 1163 C C . GLY A 1 177 ? 9.135 -1.619 4.579 1.00 58.62 1136 GLY A C 1
ATOM 1164 O O . GLY A 1 177 ? 9.046 -1.759 5.794 1.00 62.45 1136 GLY A O 1
ATOM 1165 N N . SER A 1 178 ? 9.729 -0.566 4.028 1.00 58.24 1137 SER A N 1
ATOM 1166 C CA . SER A 1 178 ? 10.432 0.405 4.860 1.00 57.61 1137 SER A CA 1
ATOM 1167 C C . SER A 1 178 ? 9.521 1.358 5.622 1.00 63.77 1137 SER A C 1
ATOM 1168 O O . SER A 1 178 ? 8.313 1.448 5.378 1.00 66.30 1137 SER A O 1
ATOM 1171 N N . GLU A 1 179 ? 10.123 2.074 6.557 1.00 65.76 1138 GLU A N 1
ATOM 1172 C CA . GLU A 1 179 ? 9.381 3.004 7.378 1.00 67.82 1138 GLU A CA 1
ATOM 1173 C C . GLU A 1 179 ? 9.130 4.285 6.604 1.00 64.58 1138 GLU A C 1
ATOM 1174 O O . GLU A 1 179 ? 8.071 4.889 6.756 1.00 66.19 1138 GLU A O 1
ATOM 1180 N N . ARG A 1 180 ? 10.083 4.702 5.770 1.00 55.68 1139 ARG A N 1
ATOM 1181 C CA . ARG A 1 180 ? 9.874 5.944 5.022 1.00 61.98 1139 ARG A CA 1
ATOM 1182 C C . ARG A 1 180 ? 8.634 5.815 4.132 1.00 57.71 1139 ARG A C 1
ATOM 1183 O O . ARG A 1 180 ? 7.922 6.795 3.935 1.00 54.90 1139 ARG A O 1
ATOM 1191 N N . PHE A 1 181 ? 8.369 4.608 3.621 1.00 55.64 1140 PHE A N 1
ATOM 1192 C CA . PHE A 1 181 ? 7.221 4.398 2.738 1.00 52.79 1140 PHE A CA 1
ATOM 1193 C C . PHE A 1 181 ? 5.893 4.558 3.466 1.00 57.54 1140 PHE A C 1
ATOM 1194 O O . PHE A 1 181 ? 5.038 5.323 3.022 1.00 54.96 1140 PHE A O 1
ATOM 1202 N N . LYS A 1 182 ? 5.728 3.824 4.567 1.00 56.37 1141 LYS A N 1
ATOM 1203 C CA . LYS A 1 182 ? 4.544 3.936 5.405 1.00 58.76 1141 LYS A CA 1
ATOM 1204 C C . LYS A 1 182 ? 4.301 5.384 5.795 1.00 59.89 1141 LYS A C 1
ATOM 1205 O O . LYS A 1 182 ? 3.173 5.870 5.723 1.00 62.20 1141 LYS A O 1
ATOM 1211 N N . GLU A 1 183 ? 5.367 6.089 6.166 1.00 61.83 1142 GLU A N 1
ATOM 1212 C CA . GLU A 1 183 ? 5.214 7.478 6.587 1.00 60.08 1142 GLU A CA 1
ATOM 1213 C C . GLU A 1 183 ? 4.995 8.436 5.418 1.00 56.64 1142 GLU A C 1
ATOM 1214 O O . GLU A 1 183 ? 4.292 9.430 5.559 1.00 57.10 1142 GLU A O 1
ATOM 1220 N N . LEU A 1 184 ? 5.569 8.132 4.260 1.00 54.80 1143 LEU A N 1
ATOM 1221 C CA . LEU A 1 184 ? 5.295 8.926 3.058 1.00 55.04 1143 LEU A CA 1
ATOM 1222 C C . LEU A 1 184 ? 3.824 8.805 2.607 1.00 52.12 1143 LEU A C 1
ATOM 1223 O O . LEU A 1 184 ? 3.215 9.786 2.166 1.00 47.81 1143 LEU A O 1
ATOM 1228 N N . VAL A 1 185 ? 3.269 7.596 2.704 1.00 53.37 1144 VAL A N 1
ATOM 1229 C CA . VAL A 1 185 ? 1.863 7.363 2.371 1.00 54.64 1144 VAL A CA 1
ATOM 1230 C C . VAL A 1 185 ? 0.969 8.187 3.298 1.00 54.71 1144 VAL A C 1
ATOM 1231 O O . VAL A 1 185 ? 0.072 8.901 2.845 1.00 52.01 1144 VAL A O 1
ATOM 1235 N N . ASP A 1 186 ? 1.250 8.109 4.594 1.00 57.85 1145 ASP A N 1
ATOM 1236 C CA . ASP A 1 186 ? 0.548 8.922 5.584 1.00 60.47 1145 ASP A CA 1
ATOM 1237 C C . ASP A 1 186 ? 0.610 10.424 5.283 1.00 58.78 1145 ASP A C 1
ATOM 1238 O O . ASP A 1 186 ? -0.400 11.116 5.385 1.00 56.90 1145 ASP A O 1
ATOM 1243 N N . LEU A 1 187 ? 1.787 10.927 4.915 1.00 55.21 1146 LEU A N 1
ATOM 1244 C CA . LEU A 1 187 ? 1.915 12.334 4.544 1.00 54.64 1146 LEU A CA 1
ATOM 1245 C C . LEU A 1 187 ? 1.063 12.651 3.331 1.00 52.83 1146 LEU A C 1
ATOM 1246 O O . LEU A 1 187 ? 0.361 13.666 3.289 1.00 57.97 1146 LEU A O 1
ATOM 1251 N N . PHE A 1 188 ? 1.164 11.790 2.325 1.00 53.51 1147 PHE A N 1
ATOM 1252 C CA . PHE A 1 188 ? 0.457 11.989 1.067 1.00 54.57 1147 PHE A CA 1
ATOM 1253 C C . PHE A 1 188 ? -1.042 12.048 1.311 1.00 50.35 1147 PHE A C 1
ATOM 1254 O O . PHE A 1 188 ? -1.746 12.835 0.696 1.00 44.96 1147 PHE A O 1
ATOM 1262 N N . ASN A 1 189 ? -1.508 11.207 2.220 1.00 48.18 1148 ASN A N 1
ATOM 1263 C CA . ASN A 1 189 ? -2.926 11.073 2.462 1.00 55.04 1148 ASN A CA 1
ATOM 1264 C C . ASN A 1 189 ? -3.444 12.229 3.305 1.00 57.02 1148 ASN A C 1
ATOM 1265 O O . ASN A 1 189 ? -4.646 12.351 3.523 1.00 60.75 1148 ASN A O 1
ATOM 1270 N N . LYS A 1 190 ? -2.537 13.083 3.768 1.00 57.46 1149 LYS A N 1
ATOM 1271 C CA . LYS A 1 190 ? -2.937 14.304 4.454 1.00 56.92 1149 LYS A CA 1
ATOM 1272 C C . LYS A 1 190 ? -3.350 15.380 3.451 1.00 54.62 1149 LYS A C 1
ATOM 1273 O O . LYS A 1 190 ? -4.118 16.286 3.786 1.00 56.84 1149 LYS A O 1
ATOM 1279 N N . ARG A 1 191 ? -2.850 15.282 2.220 1.00 49.85 1150 ARG A N 1
ATOM 1280 C CA . ARG A 1 191 ? -3.139 16.307 1.218 1.00 49.00 1150 ARG A CA 1
ATOM 1281 C C . ARG A 1 191 ? -3.763 15.809 -0.086 1.00 48.20 1150 ARG A C 1
ATOM 1282 O O . ARG A 1 191 ? -4.071 16.612 -0.974 1.00 49.35 1150 ARG A O 1
ATOM 1290 N N . TYR A 1 192 ? -3.942 14.498 -0.212 1.00 46.16 1151 TYR A N 1
ATOM 1291 C CA . TYR A 1 192 ? -4.633 13.945 -1.379 1.00 47.23 1151 TYR A CA 1
ATOM 1292 C C . TYR A 1 192 ? -5.896 13.241 -0.944 1.00 46.81 1151 TYR A C 1
ATOM 1293 O O . TYR A 1 192 ? -5.879 12.453 0.004 1.00 47.42 1151 TYR A O 1
ATOM 1302 N N . ASP A 1 193 ? -6.990 13.503 -1.648 1.00 46.52 1152 ASP A N 1
ATOM 1303 C CA . ASP A 1 193 ? -8.270 12.899 -1.287 1.00 46.72 1152 ASP A CA 1
ATOM 1304 C C . ASP A 1 193 ? -8.191 11.397 -1.510 1.00 48.09 1152 ASP A C 1
ATOM 1305 O O . ASP A 1 193 ? -8.672 10.609 -0.691 1.00 46.07 1152 ASP A O 1
ATOM 1310 N N . ILE A 1 194 ? -7.579 10.996 -2.625 1.00 42.54 1153 ILE A N 1
ATOM 1311 C CA . ILE A 1 194 ? -7.427 9.571 -2.903 1.00 44.35 1153 ILE A CA 1
ATOM 1312 C C . ILE A 1 194 ? -6.069 9.240 -3.509 1.00 44.01 1153 ILE A C 1
ATOM 1313 O O . ILE A 1 194 ? -5.540 9.974 -4.345 1.00 43.54 1153 ILE A O 1
ATOM 1318 N N . ILE A 1 195 ? -5.506 8.125 -3.064 1.00 46.15 1154 ILE A N 1
ATOM 1319 C CA . ILE A 1 195 ? -4.248 7.632 -3.593 1.00 43.24 1154 ILE A CA 1
ATOM 1320 C C . ILE A 1 195 ? -4.490 6.279 -4.247 1.00 42.59 1154 ILE A C 1
ATOM 1321 O O . ILE A 1 195 ? -5.046 5.360 -3.631 1.00 41.48 1154 ILE A O 1
ATOM 1326 N N . ILE A 1 196 ? -4.106 6.171 -5.511 1.00 40.63 1155 ILE A N 1
ATOM 1327 C CA . ILE A 1 196 ? -4.273 4.935 -6.248 1.00 40.98 1155 ILE A CA 1
ATOM 1328 C C . ILE A 1 196 ? -2.908 4.379 -6.603 1.00 39.73 1155 ILE A C 1
ATOM 1329 O O . ILE A 1 196 ? -2.114 5.051 -7.251 1.00 40.00 1155 ILE A O 1
ATOM 1334 N N . VAL A 1 197 ? -2.635 3.153 -6.172 1.00 40.32 1156 VAL A N 1
ATOM 1335 C CA . VAL A 1 197 ? -1.294 2.600 -6.311 1.00 42.96 1156 VAL A CA 1
ATOM 1336 C C . VAL A 1 197 ? -1.240 1.408 -7.276 1.00 44.46 1156 VAL A C 1
ATOM 1337 O O . VAL A 1 197 ? -1.872 0.389 -7.057 1.00 45.69 1156 VAL A O 1
ATOM 1341 N N . ASP A 1 198 ? -0.486 1.558 -8.358 1.00 44.11 1157 ASP A N 1
ATOM 1342 C CA . ASP A 1 198 ? -0.238 0.460 -9.286 1.00 43.00 1157 ASP A CA 1
ATOM 1343 C C . ASP A 1 198 ? 0.784 -0.477 -8.617 1.00 46.15 1157 ASP A C 1
ATOM 1344 O O . ASP A 1 198 ? 1.573 -0.030 -7.781 1.00 42.75 1157 ASP A O 1
ATOM 1349 N N . THR A 1 199 ? 0.749 -1.765 -8.956 1.00 44.76 1158 THR A N 1
ATOM 1350 C CA . THR A 1 199 ? 1.596 -2.766 -8.310 1.00 46.83 1158 THR A CA 1
ATOM 1351 C C . THR A 1 199 ? 1.978 -3.825 -9.324 1.00 47.28 1158 THR A C 1
ATOM 1352 O O . THR A 1 199 ? 1.358 -3.905 -10.378 1.00 50.17 1158 THR A O 1
ATOM 1356 N N . PRO A 1 200 ? 2.988 -4.653 -9.000 1.00 48.89 1159 PRO A N 1
ATOM 1357 C CA . PRO A 1 200 ? 3.323 -5.837 -9.810 1.00 48.22 1159 PRO A CA 1
ATOM 1358 C C . PRO A 1 200 ? 2.340 -6.974 -9.531 1.00 49.16 1159 PRO A C 1
ATOM 1359 O O . PRO A 1 200 ? 1.720 -6.973 -8.465 1.00 48.54 1159 PRO A O 1
ATOM 1363 N N . PRO A 1 201 ? 2.195 -7.937 -10.471 1.00 51.74 1160 PRO A N 1
ATOM 1364 C CA . PRO A 1 201 ? 1.248 -9.047 -10.239 1.00 51.40 1160 PRO A CA 1
ATOM 1365 C C . PRO A 1 201 ? 1.544 -9.797 -8.941 1.00 54.78 1160 PRO A C 1
ATOM 1366 O O . PRO A 1 201 ? 2.700 -9.914 -8.521 1.00 53.89 1160 PRO A O 1
ATOM 1370 N N . VAL A 1 202 ? 0.490 -10.294 -8.309 1.00 54.29 1161 VAL A N 1
ATOM 1371 C CA . VAL A 1 202 ? 0.595 -10.951 -7.011 1.00 58.20 1161 VAL A CA 1
ATOM 1372 C C . VAL A 1 202 ? 1.334 -12.298 -7.056 1.00 62.35 1161 VAL A C 1
ATOM 1373 O O . VAL A 1 202 ? 2.214 -12.547 -6.227 1.00 65.14 1161 VAL A O 1
ATOM 1377 N N . ASN A 1 203 ? 1.003 -13.151 -8.027 1.00 61.24 1162 ASN A N 1
ATOM 1378 C CA . ASN A 1 203 ? 1.645 -14.467 -8.127 1.00 62.23 1162 ASN A CA 1
ATOM 1379 C C . ASN A 1 203 ? 3.097 -14.407 -8.585 1.00 62.39 1162 ASN A C 1
ATOM 1380 O O . ASN A 1 203 ? 3.799 -15.407 -8.575 1.00 67.08 1162 ASN A O 1
ATOM 1385 N N . THR A 1 204 ? 3.536 -13.224 -8.989 1.00 63.71 1163 THR A N 1
ATOM 1386 C CA . THR A 1 204 ? 4.852 -13.026 -9.576 1.00 57.27 1163 THR A CA 1
ATOM 1387 C C . THR A 1 204 ? 5.870 -12.666 -8.488 1.00 61.75 1163 THR A C 1
ATOM 1388 O O . THR A 1 204 ? 6.912 -13.304 -8.352 1.00 58.18 1163 THR A O 1
ATOM 1392 N N . VAL A 1 205 ? 5.561 -11.639 -7.706 1.00 61.57 1164 VAL A N 1
ATOM 1393 C CA . VAL A 1 205 ? 6.407 -11.233 -6.589 1.00 55.02 1164 VAL A CA 1
ATOM 1394 C C . VAL A 1 205 ? 5.483 -10.818 -5.446 1.00 57.68 1164 VAL A C 1
ATOM 1395 O O . VAL A 1 205 ? 4.272 -10.654 -5.653 1.00 57.35 1164 VAL A O 1
ATOM 1399 N N . THR A 1 206 ? 6.039 -10.667 -4.249 1.00 53.05 1165 THR A N 1
ATOM 1400 C CA . THR A 1 206 ? 5.249 -10.350 -3.055 1.00 52.17 1165 THR A CA 1
ATOM 1401 C C . THR A 1 206 ? 5.051 -8.845 -2.841 1.00 50.34 1165 THR A C 1
ATOM 1402 O O . THR A 1 206 ? 4.616 -8.412 -1.771 1.00 54.02 1165 THR A O 1
ATOM 1406 N N . ASP A 1 207 ? 5.379 -8.050 -3.852 1.00 49.99 1166 ASP A N 1
ATOM 1407 C CA . ASP A 1 207 ? 5.302 -6.603 -3.731 1.00 50.39 1166 ASP A CA 1
ATOM 1408 C C . ASP A 1 207 ? 3.906 -6.133 -3.290 1.00 48.81 1166 ASP A C 1
ATOM 1409 O O . ASP A 1 207 ? 3.793 -5.345 -2.353 1.00 47.36 1166 ASP A O 1
ATOM 1414 N N . ALA A 1 208 ? 2.850 -6.651 -3.920 1.00 48.84 1167 ALA A N 1
ATOM 1415 C CA . ALA A 1 208 ? 1.483 -6.213 -3.591 1.00 48.37 1167 ALA A CA 1
ATOM 1416 C C . ALA A 1 208 ? 1.087 -6.543 -2.155 1.00 48.83 1167 ALA A C 1
ATOM 1417 O O . ALA A 1 208 ? 0.467 -5.735 -1.467 1.00 49.34 1167 ALA A O 1
ATOM 1419 N N . GLN A 1 209 ? 1.454 -7.732 -1.699 1.00 52.00 1168 GLN A N 1
ATOM 1420 C CA . GLN A 1 209 ? 1.169 -8.133 -0.322 1.00 53.15 1168 GLN A CA 1
ATOM 1421 C C . GLN A 1 209 ? 1.834 -7.199 0.682 1.00 56.64 1168 GLN A C 1
ATOM 1422 O O . GLN A 1 209 ? 1.257 -6.890 1.726 1.00 59.81 1168 GLN A O 1
ATOM 1428 N N . LEU A 1 210 ? 3.047 -6.750 0.363 1.00 52.99 1169 LEU A N 1
ATOM 1429 C CA . LEU A 1 210 ? 3.763 -5.833 1.237 1.00 55.05 1169 LEU A CA 1
ATOM 1430 C C . LEU A 1 210 ? 3.108 -4.472 1.233 1.00 52.34 1169 LEU A C 1
ATOM 1431 O O . LEU A 1 210 ? 3.065 -3.794 2.261 1.00 55.53 1169 LEU A O 1
ATOM 1436 N N . TYR A 1 211 ? 2.638 -4.058 0.060 1.00 50.14 1170 TYR A N 1
ATOM 1437 C CA . TYR A 1 211 ? 1.929 -2.791 -0.077 1.00 55.21 1170 TYR A CA 1
ATOM 1438 C C . TYR A 1 211 ? 0.684 -2.791 0.801 1.00 50.05 1170 TYR A C 1
ATOM 1439 O O . TYR A 1 211 ? 0.307 -1.762 1.344 1.00 49.75 1170 TYR A O 1
ATOM 1448 N N . ALA A 1 212 ? 0.093 -3.966 0.984 1.00 55.03 1171 ALA A N 1
ATOM 1449 C CA . ALA A 1 212 ? -1.097 -4.121 1.825 1.00 56.88 1171 ALA A CA 1
ATOM 1450 C C . ALA A 1 212 ? -0.921 -3.708 3.293 1.00 56.98 1171 ALA A C 1
ATOM 1451 O O . ALA A 1 212 ? -1.903 -3.594 4.016 1.00 65.52 1171 ALA A O 1
ATOM 1453 N N . ARG A 1 213 ? 0.311 -3.489 3.740 1.00 58.72 1172 ARG A N 1
ATOM 1454 C CA . ARG A 1 213 ? 0.529 -2.930 5.077 1.00 59.68 1172 ARG A CA 1
ATOM 1455 C C . ARG A 1 213 ? 0.132 -1.452 5.151 1.00 59.29 1172 ARG A C 1
ATOM 1456 O O . ARG A 1 213 ? -0.518 -1.022 6.106 1.00 63.29 1172 ARG A O 1
ATOM 1464 N N . ALA A 1 214 ? 0.521 -0.675 4.144 1.00 56.91 1173 ALA A N 1
ATOM 1465 C CA . ALA A 1 214 ? 0.196 0.748 4.115 1.00 54.87 1173 ALA A CA 1
ATOM 1466 C C . ALA A 1 214 ? -1.139 1.015 3.416 1.00 59.07 1173 ALA A C 1
ATOM 1467 O O . ALA A 1 214 ? -1.788 2.032 3.675 1.00 56.90 1173 ALA A O 1
ATOM 1469 N N . ILE A 1 215 ? -1.545 0.104 2.529 1.00 56.15 1174 ILE A N 1
ATOM 1470 C CA . ILE A 1 215 ? -2.752 0.301 1.732 1.00 54.26 1174 ILE A CA 1
ATOM 1471 C C . ILE A 1 215 ? -3.718 -0.884 1.859 1.00 59.29 1174 ILE A C 1
ATOM 1472 O O . ILE A 1 215 ? -3.548 -1.913 1.202 1.00 60.40 1174 ILE A O 1
ATOM 1477 N N . LYS A 1 216 ? -4.743 -0.733 2.689 1.00 59.08 1175 LYS A N 1
ATOM 1478 C CA . LYS A 1 216 ? -5.601 -1.867 3.021 1.00 57.54 1175 LYS A CA 1
ATOM 1479 C C . LYS A 1 216 ? -6.605 -2.227 1.910 1.00 58.67 1175 LYS A C 1
ATOM 1480 O O . LYS A 1 216 ? -6.812 -3.412 1.623 1.00 60.86 1175 LYS A O 1
ATOM 1486 N N . ASP A 1 217 ? -7.221 -1.223 1.281 1.00 55.28 1176 ASP A N 1
ATOM 1487 C CA . ASP A 1 217 ? -8.231 -1.487 0.245 1.00 55.00 1176 ASP A CA 1
ATOM 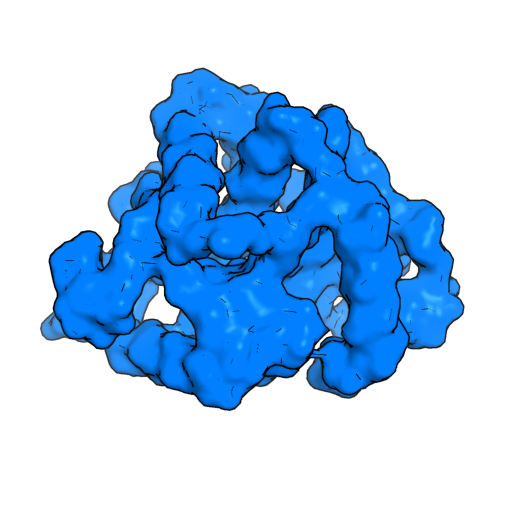1488 C C . ASP A 1 217 ? -7.592 -1.835 -1.096 1.00 53.61 1176 ASP A C 1
ATOM 1489 O O . ASP A 1 217 ? -6.547 -1.272 -1.458 1.00 53.89 1176 ASP A O 1
ATOM 1494 N N . SER A 1 218 ? -8.216 -2.749 -1.843 1.00 50.30 1177 SER A N 1
ATOM 1495 C CA . SER A 1 218 ? -7.657 -3.142 -3.135 1.00 45.68 1177 SER A CA 1
ATOM 1496 C C . SER A 1 218 ? -8.708 -3.559 -4.144 1.00 50.10 1177 SER A C 1
ATOM 1497 O O . SER A 1 218 ? -9.855 -3.822 -3.776 1.00 49.55 1177 SER A O 1
ATOM 1500 N N . LEU A 1 219 ? -8.301 -3.582 -5.415 1.00 48.33 1178 LEU A N 1
ATOM 1501 C CA . LEU A 1 219 ? -9.090 -4.101 -6.534 1.00 47.50 1178 LEU A CA 1
ATOM 1502 C C . LEU A 1 219 ? -8.243 -5.171 -7.154 1.00 48.32 1178 LEU A C 1
ATOM 1503 O O . LEU A 1 219 ? -7.009 -5.039 -7.208 1.00 48.76 1178 LEU A O 1
ATOM 1508 N N . LEU A 1 220 ? -8.906 -6.183 -7.695 1.00 44.89 1179 LEU A N 1
ATOM 1509 C CA . LEU A 1 220 ? -8.254 -7.274 -8.410 1.00 46.64 1179 LEU A CA 1
ATOM 1510 C C . LEU A 1 220 ? -8.684 -7.191 -9.877 1.00 45.87 1179 LEU A C 1
ATOM 1511 O O . LEU A 1 220 ? -9.868 -7.216 -10.170 1.00 52.15 1179 LEU A O 1
ATOM 1516 N N . VAL A 1 221 ? -7.733 -7.045 -10.789 1.00 46.77 1180 VAL A N 1
ATOM 1517 C CA . VAL A 1 221 ? -8.045 -6.951 -12.212 1.00 45.00 1180 VAL A CA 1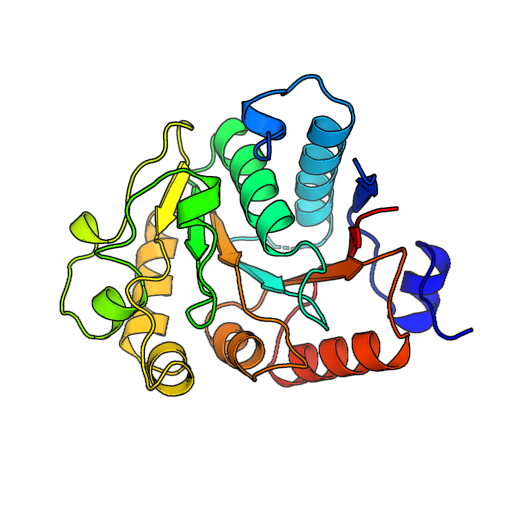
ATOM 1518 C C . VAL A 1 221 ? -7.808 -8.317 -12.851 1.00 50.26 1180 VAL A C 1
ATOM 1519 O O . VAL A 1 221 ? -6.755 -8.910 -12.686 1.00 50.22 1180 VAL A O 1
ATOM 1523 N N . ILE A 1 222 ? -8.797 -8.821 -13.571 1.00 52.96 1181 ILE A N 1
ATOM 1524 C CA . ILE A 1 222 ? -8.720 -10.156 -14.148 1.00 54.22 1181 ILE A CA 1
ATOM 1525 C C . ILE A 1 222 ? -8.794 -10.037 -15.657 1.00 53.94 1181 ILE A C 1
ATOM 1526 O O . ILE A 1 222 ? -9.676 -9.348 -16.174 1.00 55.26 1181 ILE A O 1
ATOM 1531 N N . ASP A 1 223 ? -7.879 -10.699 -16.361 1.00 54.87 1182 ASP A N 1
ATOM 1532 C CA . ASP A 1 223 ? -7.965 -10.827 -17.821 1.00 59.53 1182 ASP A CA 1
ATOM 1533 C C . ASP A 1 223 ? -9.078 -11.825 -18.181 1.00 61.43 1182 ASP A C 1
ATOM 1534 O O . ASP A 1 223 ? -8.928 -13.027 -17.985 1.00 63.25 1182 ASP A O 1
ATOM 1539 N N . ASN A 1 224 ? -10.191 -11.321 -18.703 1.00 62.44 1183 ASN A N 1
ATOM 1540 C CA . ASN A 1 224 ? -11.360 -12.150 -18.991 1.00 64.24 1183 ASN A CA 1
ATOM 1541 C C . ASN A 1 224 ? -11.090 -13.261 -20.024 1.00 67.76 1183 ASN A C 1
ATOM 1542 O O . ASN A 1 224 ? -11.578 -14.383 -19.879 1.00 70.72 1183 ASN A O 1
ATOM 1547 N N . GLU A 1 225 ? -10.303 -12.949 -21.053 1.00 71.69 1184 GLU A N 1
ATOM 1548 C CA . GLU A 1 225 ? -9.988 -13.907 -22.124 1.00 74.35 1184 GLU A CA 1
ATOM 1549 C C . GLU A 1 225 ? -9.019 -15.015 -21.721 1.00 70.78 1184 GLU A C 1
ATOM 1550 O O . GLU A 1 225 ? -9.071 -16.111 -22.269 1.00 76.76 1184 GLU A O 1
ATOM 1556 N N . LYS A 1 226 ? -8.125 -14.719 -20.782 1.00 69.59 1185 LYS A N 1
ATOM 1557 C CA . LYS A 1 226 ? -7.040 -15.631 -20.420 1.00 69.28 1185 LYS A CA 1
ATOM 1558 C C . LYS A 1 226 ? -6.780 -15.597 -18.927 1.00 65.78 1185 LYS A C 1
ATOM 1559 O O . LYS A 1 226 ? -6.124 -14.689 -18.444 1.00 61.37 1185 LYS A O 1
ATOM 1565 N N . ASN A 1 227 ? -7.295 -16.569 -18.189 1.00 67.25 1186 ASN A N 1
ATOM 1566 C CA . ASN A 1 227 ? -7.002 -16.652 -16.760 1.00 63.96 1186 ASN A CA 1
ATOM 1567 C C . ASN A 1 227 ? -7.264 -18.041 -16.202 1.00 64.73 1186 ASN A C 1
ATOM 1568 O O . ASN A 1 227 ? -7.994 -18.831 -16.791 1.00 67.45 1186 ASN A O 1
ATOM 1573 N N . ASP A 1 228 ? -6.641 -18.328 -15.066 1.00 67.77 1187 ASP A N 1
ATOM 1574 C CA . ASP A 1 228 ? -6.816 -19.588 -14.354 1.00 70.78 1187 ASP A CA 1
ATOM 1575 C C . ASP A 1 228 ? -7.565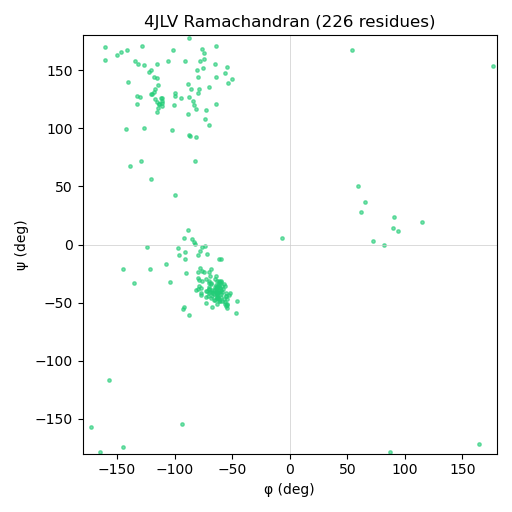 -19.288 -13.068 1.00 70.03 1187 ASP A C 1
ATOM 1576 O O . ASP A 1 228 ? -7.125 -18.464 -12.263 1.00 67.14 1187 ASP A O 1
ATOM 1581 N N . LYS A 1 229 ? -8.699 -19.959 -12.898 1.00 67.71 1188 LYS A N 1
ATOM 1582 C CA . LYS A 1 229 ? -9.525 -19.872 -11.700 1.00 66.54 1188 LYS A CA 1
ATOM 1583 C C . LYS A 1 229 ? -8.684 -19.979 -10.429 1.00 66.28 1188 LYS A C 1
ATOM 1584 O O . LYS A 1 229 ? -8.819 -19.174 -9.499 1.00 62.73 1188 LYS A O 1
ATOM 1590 N N . ASN A 1 230 ? -7.817 -20.984 -10.392 1.00 69.11 1189 ASN A N 1
ATOM 1591 C CA . ASN A 1 230 ? -7.013 -21.244 -9.199 1.00 69.39 1189 ASN A CA 1
ATOM 1592 C C . ASN A 1 230 ? -5.931 -20.194 -8.914 1.00 67.48 1189 ASN A C 1
ATOM 1593 O O . ASN A 1 230 ? -5.707 -19.837 -7.748 1.00 68.71 1189 ASN A O 1
ATOM 1598 N N . GLU A 1 231 ? -5.285 -19.696 -9.972 1.00 67.65 1190 GLU A N 1
ATOM 1599 C CA . GLU A 1 231 ? -4.357 -18.558 -9.869 1.00 67.73 1190 GLU A CA 1
ATOM 1600 C C . GLU A 1 231 ? -5.004 -17.334 -9.201 1.00 67.83 1190 GLU A C 1
ATOM 1601 O O . GLU A 1 231 ? -4.458 -16.749 -8.255 1.00 63.88 1190 GLU A O 1
ATOM 1607 N N . VAL A 1 232 ? -6.174 -16.956 -9.707 1.00 63.55 1191 VAL A N 1
ATOM 1608 C CA . VAL A 1 232 ? -6.909 -15.820 -9.181 1.00 59.53 1191 VAL A CA 1
ATOM 1609 C C . VAL A 1 232 ? -7.310 -16.051 -7.717 1.00 64.74 1191 VAL A C 1
ATOM 1610 O O . VAL A 1 232 ? -7.326 -15.109 -6.914 1.00 67.11 1191 VAL A O 1
ATOM 1614 N N . LYS A 1 233 ? -7.618 -17.296 -7.359 1.00 64.85 1192 LYS A N 1
ATOM 1615 C CA . LYS A 1 233 ? -7.964 -17.597 -5.976 1.00 62.18 1192 LYS A CA 1
ATOM 1616 C C . LYS A 1 233 ? -6.738 -17.473 -5.096 1.00 59.47 1192 LYS A C 1
ATOM 1617 O O . LYS A 1 233 ? -6.816 -16.943 -3.988 1.00 63.41 1192 LYS A O 1
ATOM 1623 N N . LYS A 1 234 ? -5.604 -17.956 -5.580 1.00 59.64 1193 LYS A N 1
ATOM 1624 C CA . LYS A 1 234 ? -4.376 -17.860 -4.797 1.00 61.62 1193 LYS A CA 1
ATOM 1625 C C . LYS A 1 234 ? -4.045 -16.400 -4.520 1.00 61.09 1193 LYS A C 1
ATOM 1626 O O . LYS A 1 234 ? -3.786 -16.017 -3.378 1.00 57.54 1193 LYS A O 1
ATOM 1632 N N . ALA A 1 235 ? -4.077 -15.589 -5.572 1.00 61.07 1194 ALA A N 1
ATOM 1633 C CA . ALA A 1 235 ? -3.836 -14.158 -5.446 1.00 59.39 1194 ALA A CA 1
ATOM 1634 C C . ALA A 1 235 ? -4.778 -13.516 -4.430 1.00 60.03 1194 ALA A C 1
ATOM 1635 O O . ALA A 1 235 ? -4.346 -12.716 -3.593 1.00 56.42 1194 ALA A O 1
ATOM 1637 N N . LYS A 1 236 ? -6.058 -13.882 -4.491 1.00 56.32 1195 LYS A N 1
ATOM 1638 C CA . LYS A 1 236 ? -7.030 -13.364 -3.533 1.00 57.22 1195 LYS A CA 1
ATOM 1639 C C . LYS A 1 236 ? -6.696 -13.810 -2.112 1.00 57.02 1195 LYS A C 1
ATOM 1640 O O . LYS A 1 236 ? -6.746 -13.013 -1.169 1.00 59.38 1195 LYS A O 1
ATOM 1646 N N . ALA A 1 237 ? -6.336 -15.076 -1.955 1.00 57.35 1196 ALA A N 1
ATOM 1647 C CA . ALA A 1 237 ? -5.934 -15.567 -0.642 1.00 59.17 1196 ALA A CA 1
ATOM 1648 C C . ALA A 1 237 ? -4.680 -14.850 -0.145 1.00 59.63 1196 ALA A C 1
ATOM 1649 O O . ALA A 1 237 ? -4.620 -14.417 1.008 1.00 59.70 1196 ALA A O 1
ATOM 1651 N N . LEU A 1 238 ? -3.685 -14.713 -1.021 1.00 59.07 1197 LEU A N 1
ATOM 1652 C CA . LEU A 1 238 ? -2.453 -14.019 -0.662 1.00 56.05 1197 LEU A CA 1
ATOM 1653 C C . LEU A 1 238 ? -2.739 -12.587 -0.248 1.00 58.09 1197 LEU A C 1
ATOM 1654 O O . LEU A 1 238 ? -2.218 -12.118 0.763 1.00 57.76 1197 LEU A O 1
ATOM 1659 N N . MET A 1 239 ? -3.582 -11.893 -1.012 1.00 60.17 1198 MET A N 1
ATOM 1660 C CA . MET A 1 239 ? -3.916 -10.523 -0.658 1.00 56.33 1198 MET A CA 1
ATOM 1661 C C . MET A 1 239 ? -4.692 -10.498 0.649 1.00 55.97 1198 MET A C 1
ATOM 1662 O O . MET A 1 239 ? -4.422 -9.667 1.513 1.00 56.64 1198 MET A O 1
ATOM 1667 N N . GLU A 1 240 ? -5.635 -11.417 0.812 1.00 58.48 1199 GLU A N 1
ATOM 1668 C CA . GLU A 1 240 ? -6.399 -11.479 2.061 1.00 61.76 1199 GLU A CA 1
ATOM 1669 C C . GLU A 1 240 ? -5.494 -11.800 3.272 1.00 60.60 1199 GLU A C 1
ATOM 1670 O O . GLU A 1 240 ? -5.681 -11.251 4.362 1.00 62.21 1199 GLU A O 1
ATOM 1676 N N . LYS A 1 241 ? -4.492 -12.654 3.077 1.00 58.93 1200 LYS A N 1
ATOM 1677 C CA . LYS A 1 241 ? -3.544 -12.968 4.154 1.00 61.49 1200 LYS A CA 1
ATOM 1678 C C . LYS A 1 241 ? -2.689 -11.766 4.586 1.00 65.33 1200 LYS A C 1
ATOM 1679 O O . LYS A 1 241 ? -2.389 -11.603 5.776 1.00 64.47 1200 LYS A O 1
ATOM 1685 N N . ALA A 1 242 ? -2.306 -10.925 3.624 1.00 60.04 1201 ALA A N 1
ATOM 1686 C CA . ALA A 1 242 ? -1.536 -9.720 3.924 1.00 57.06 1201 ALA A CA 1
ATOM 1687 C C . ALA A 1 242 ? -2.399 -8.654 4.588 1.00 57.92 1201 ALA A C 1
ATOM 1688 O O . ALA A 1 242 ? -1.908 -7.578 4.931 1.00 58.05 1201 ALA A O 1
ATOM 1690 N N . GLY A 1 243 ? -3.687 -8.958 4.759 1.00 59.20 1202 GLY A N 1
ATOM 1691 C CA . GLY A 1 243 ? -4.636 -8.051 5.390 1.00 58.36 1202 GLY A CA 1
ATOM 1692 C C . GLY A 1 243 ? -5.385 -7.091 4.468 1.00 57.22 1202 GLY A C 1
ATOM 1693 O O . GLY A 1 243 ? -5.851 -6.038 4.905 1.00 53.46 1202 GLY A O 1
ATOM 1694 N N . SER A 1 244 ? -5.509 -7.445 3.192 1.00 60.61 1203 SER A N 1
ATOM 1695 C CA . SER A 1 244 ? -6.114 -6.541 2.212 1.00 58.78 1203 SER A CA 1
ATOM 1696 C C . SER A 1 244 ? -7.637 -6.658 2.161 1.00 58.53 1203 SER A C 1
ATOM 1697 O O . SER A 1 244 ? -8.191 -7.753 2.112 1.00 57.90 1203 SER A O 1
ATOM 1700 N N . ASN A 1 245 ? -8.308 -5.518 2.165 1.00 53.52 1204 ASN A N 1
ATOM 1701 C CA . ASN A 1 245 ? -9.734 -5.506 1.920 1.00 55.56 1204 ASN A CA 1
ATOM 1702 C C . ASN A 1 245 ? -10.024 -5.421 0.423 1.00 52.53 1204 ASN A C 1
ATOM 1703 O O . ASN A 1 245 ? -10.063 -4.332 -0.154 1.00 51.39 1204 ASN A O 1
ATOM 1708 N N . ILE A 1 246 ? -10.215 -6.573 -0.206 1.00 51.14 1205 ILE A N 1
ATOM 1709 C CA . ILE A 1 246 ? -10.549 -6.600 -1.625 1.00 50.81 1205 ILE A CA 1
ATOM 1710 C C . ILE A 1 246 ? -11.969 -6.082 -1.909 1.00 55.21 1205 ILE A C 1
ATOM 1711 O O . ILE A 1 246 ? -12.970 -6.785 -1.713 1.00 55.14 1205 ILE A O 1
ATOM 1716 N N . LEU A 1 247 ? -12.036 -4.844 -2.389 1.00 52.23 1206 LEU A N 1
ATOM 1717 C CA . LEU A 1 247 ? -13.300 -4.202 -2.710 1.00 51.83 1206 LEU A CA 1
ATOM 1718 C C . LEU A 1 247 ? -14.067 -4.941 -3.800 1.00 54.10 1206 LEU A C 1
ATOM 1719 O O . LEU A 1 247 ? -15.295 -4.985 -3.781 1.00 52.81 1206 LEU A O 1
ATOM 1724 N N . GLY A 1 248 ? -13.354 -5.502 -4.764 1.00 49.97 1207 GLY A N 1
ATOM 1725 C CA . GLY A 1 248 ? -14.022 -6.177 -5.859 1.00 48.73 1207 GLY A CA 1
ATOM 1726 C C . GLY A 1 248 ? -13.090 -6.416 -7.022 1.00 49.56 1207 GLY A C 1
ATOM 1727 O O . GLY A 1 248 ? -11.879 -6.175 -6.932 1.00 45.65 1207 GLY A O 1
ATOM 1728 N N . VAL A 1 249 ? -13.669 -6.866 -8.124 1.00 45.54 1208 VAL A N 1
ATOM 1729 C CA . VAL A 1 249 ? -12.913 -7.342 -9.268 1.00 47.37 1208 VAL A CA 1
ATOM 1730 C C . VAL A 1 249 ? -13.216 -6.463 -10.462 1.00 48.62 1208 VAL A C 1
ATOM 1731 O O . VAL A 1 249 ? -14.327 -6.001 -10.601 1.00 49.55 1208 VAL A O 1
ATOM 1735 N N . ILE A 1 250 ? -12.224 -6.206 -11.308 1.00 52.80 1209 ILE A N 1
ATOM 1736 C CA . ILE A 1 250 ? -12.476 -5.605 -12.614 1.00 49.36 1209 ILE A CA 1
ATOM 1737 C C . ILE A 1 250 ? -12.188 -6.660 -13.680 1.00 53.72 1209 ILE A C 1
ATOM 1738 O O . ILE A 1 250 ? -11.071 -7.160 -13.783 1.00 48.85 1209 ILE A O 1
ATOM 1743 N N . LEU A 1 251 ? -13.202 -7.009 -14.461 1.00 53.89 1210 LEU A N 1
ATOM 1744 C CA . LEU A 1 251 ? -13.017 -7.916 -15.582 1.00 55.32 1210 LEU A CA 1
ATOM 1745 C C . LEU A 1 251 ? -12.539 -7.097 -16.757 1.00 54.26 1210 LEU A C 1
ATOM 1746 O O . LEU A 1 251 ? -13.191 -6.138 -17.146 1.00 58.51 1210 LEU A O 1
ATOM 1751 N N . ASN A 1 252 ? -11.395 -7.466 -17.316 1.00 55.67 1211 ASN A N 1
ATOM 1752 C CA . ASN A 1 252 ? -10.788 -6.690 -18.382 1.00 60.68 1211 ASN A CA 1
ATOM 1753 C C . ASN A 1 252 ? -10.746 -7.484 -19.683 1.00 63.32 1211 ASN A C 1
ATOM 1754 O O . ASN A 1 252 ? -10.738 -8.714 -19.650 1.00 61.64 1211 ASN A O 1
ATOM 1759 N N . LYS A 1 253 ? -10.711 -6.778 -20.817 1.00 66.59 1212 LYS A N 1
ATOM 1760 C CA . LYS A 1 253 ? -10.606 -7.394 -22.150 1.00 72.22 1212 LYS A CA 1
ATOM 1761 C C . LYS A 1 253 ? -11.796 -8.298 -22.476 1.00 73.12 1212 LYS A C 1
ATOM 1762 O O . LYS A 1 253 ? -11.669 -9.255 -23.245 1.00 78.47 1212 LYS A O 1
ATOM 1768 N N . THR A 1 254 ? -12.948 -7.992 -21.887 1.00 69.94 1213 THR A N 1
ATOM 1769 C CA . THR A 1 254 ? -14.147 -8.804 -22.067 1.00 69.47 1213 THR A CA 1
ATOM 1770 C C . THR A 1 254 ? -14.671 -8.698 -23.496 1.00 73.26 1213 THR A C 1
ATOM 1771 O O . THR A 1 254 ? -14.496 -7.669 -24.156 1.00 72.55 1213 THR A O 1
#